Protein AF-A0A3D4RMD6-F1 (afdb_monomer)

Nearest PDB structures (foldseek):
  3q7l-assembly1_B  TM=2.641E-01  e=4.767E+00  Homo sapiens

Secondary structure (DSSP, 8-state):
-PPPPTTTT-S---TT---HHHHHHHHTHHHH--HHHHHHHHHHHTT-S-GGGHIIIIIIHHHHHHHHHHHHHHHHHHHTTSHHHHHHHHHHTTTS-HHHHHHHHHHHHHHHHHHHHHHHHHHHHHHHHHHHHHHHHHHHHHHHHTT--S-SHHHHHHHHHHHHHHHHHHTTS-HHHHHHHHHHHHHHHHHHHHHHHHHHHHHHHSS-STT--PPTTTTHHHHHHHHHHHHHHHHHHHHSTTTT---GGGHHHHHHHHHHHHHHHHHHHHHHHHHHHHHHHHHTT-

Solvent-accessible surface area (backbone atoms only — not comparable to full-atom values): 15679 Å² total; per-residue (Å²): 128,83,79,79,51,96,66,67,77,75,62,84,83,61,88,81,80,63,56,63,77,38,49,51,57,31,74,40,22,72,78,61,51,43,16,61,58,60,67,48,43,66,63,51,64,71,69,56,90,50,76,82,51,46,57,52,64,57,55,43,46,54,52,51,52,52,51,53,50,52,52,51,52,52,49,50,32,64,73,37,74,29,68,67,42,43,48,52,55,44,66,77,45,69,94,54,64,51,71,60,50,52,51,52,54,51,30,38,67,77,46,33,76,68,47,13,52,54,50,50,52,57,58,52,48,53,58,52,56,51,47,52,51,47,55,53,43,52,43,50,53,54,25,60,77,68,71,46,75,70,84,47,68,65,59,43,45,68,48,44,54,58,52,49,52,51,55,56,56,52,69,78,46,61,62,70,60,54,47,53,55,50,19,48,53,26,32,44,44,26,19,54,51,22,46,52,47,19,55,49,38,46,48,50,59,74,48,88,60,104,74,58,88,55,54,89,73,54,24,50,73,28,38,57,55,17,45,52,31,38,30,36,42,42,22,32,46,31,44,35,81,91,44,68,39,38,53,82,93,48,37,65,56,25,47,50,52,14,46,50,52,31,50,49,54,51,51,52,49,52,53,52,50,53,51,53,53,52,54,51,60,49,64,77,73,109

Foldseek 3Di:
DPDQDPCRPVDDPDPPPDDCPPVVCLLCQVLNPFLLVVLLVVVVVVVDPDCVCVCCVPVVVSVVVVVVVVVLVVLLQVVLVHDVSLVVVCVVVPLDPSSLVSLLVSQCPVVNDPRSVVSNVVVVVVCVVSVVSSLVSQLVVVCVVVVHDPPDPVSSCVSNVVVVVVVVVCVPPRPVVVSSVNSLVRLVSLLVSLVVLLVVLLCLVLDDDPPRPRDDVNSCVSLVSNLVSLLSSQLCLCCPPVHVNDPPVCSVVSNVVSNVVSVVVVVVVVVVSVVVNVVSVVVVVD

pLDDT: mean 87.58, std 9.71, range [44.94, 98.12]

Radius of gyration: 22.63 Å; Cα contacts (8 Å, |Δi|>4): 213; chains: 1; bounding box: 67×46×67 Å

Mean predicted aligned error: 6.81 Å

Sequence (286 aa):
ADIPEVTDGLQNRQTNGLPLFPMLFVSIACGAISGFHGTQSPLMARCITNERQGRWIFYGAMVVEGILALVWAAAAGSFFGGIDGLQAFAAEHQGENIAALVIDRISRTWLGKVGGILAIIGVIAAPITSGDTALRSARLIMADFMHWDQKSTWRRLLISLPLFAVVFGMTFVNFDVVWRYFAWTNQTLAAFTLWAATVYLYKAEHADGKTSNSPRNGYLISLIPALFMTMVSGSYILIAPEGLNLPVGWRWLGYAVAGCVTLALFIVFCFWAKEYASRKTVDERL

Structure (mmCIF, N/CA/C/O backbone):
data_AF-A0A3D4RMD6-F1
#
_entry.id   AF-A0A3D4RMD6-F1
#
loop_
_atom_site.group_PDB
_atom_site.id
_atom_site.type_symbol
_atom_site.label_atom_id
_atom_site.label_alt_id
_atom_site.label_comp_id
_atom_site.label_asym_id
_atom_site.label_entity_id
_atom_site.label_seq_id
_atom_site.pdbx_PDB_ins_code
_atom_site.Cartn_x
_atom_site.Cartn_y
_atom_site.Cartn_z
_atom_site.occupancy
_atom_site.B_iso_or_equiv
_atom_site.auth_seq_id
_atom_site.auth_comp_id
_atom_site.auth_asym_id
_atom_site.auth_atom_id
_atom_site.pdbx_PDB_model_num
ATOM 1 N N . ALA A 1 1 ? 36.851 -12.179 -9.649 1.00 49.88 1 ALA A N 1
ATOM 2 C CA . ALA A 1 1 ? 35.789 -11.209 -9.342 1.00 49.88 1 ALA A CA 1
ATOM 3 C C . ALA A 1 1 ? 35.994 -10.814 -7.898 1.00 49.88 1 ALA A C 1
ATOM 5 O O . ALA A 1 1 ? 36.144 -11.722 -7.084 1.00 49.88 1 ALA A O 1
ATOM 6 N N . ASP A 1 2 ? 36.107 -9.519 -7.620 1.00 49.50 2 ASP A N 1
ATOM 7 C CA . ASP A 1 2 ? 36.200 -9.034 -6.245 1.00 49.50 2 ASP A CA 1
ATOM 8 C C . ASP A 1 2 ? 34.981 -9.520 -5.459 1.00 49.50 2 ASP A C 1
ATOM 10 O O . ASP A 1 2 ? 33.879 -9.630 -6.007 1.00 49.50 2 ASP A O 1
ATOM 14 N N . ILE A 1 3 ? 35.204 -9.902 -4.203 1.00 56.12 3 ILE A N 1
ATOM 15 C CA . ILE A 1 3 ? 34.115 -10.272 -3.305 1.00 56.12 3 ILE A CA 1
ATOM 16 C C . ILE A 1 3 ? 33.334 -8.977 -3.068 1.00 56.12 3 ILE A C 1
ATOM 18 O O . ILE A 1 3 ? 33.940 -8.030 -2.572 1.00 56.12 3 ILE A O 1
ATOM 22 N N . PRO A 1 4 ? 32.046 -8.898 -3.446 1.00 66.69 4 PRO A N 1
ATOM 23 C CA . PRO A 1 4 ? 31.272 -7.690 -3.215 1.00 66.69 4 PRO A CA 1
ATOM 24 C C . PRO A 1 4 ? 31.247 -7.406 -1.714 1.00 66.69 4 PRO A C 1
ATOM 26 O O . PRO A 1 4 ? 30.876 -8.276 -0.917 1.00 66.69 4 PRO A O 1
ATOM 29 N N . GLU A 1 5 ? 31.668 -6.204 -1.335 1.00 74.88 5 GLU A N 1
ATOM 30 C CA . GLU A 1 5 ? 31.600 -5.752 0.048 1.00 74.88 5 GLU A CA 1
ATOM 31 C C . GLU A 1 5 ? 30.136 -5.643 0.481 1.00 74.88 5 GLU A C 1
ATOM 33 O O . GLU A 1 5 ? 29.237 -5.408 -0.327 1.00 74.88 5 GLU A O 1
ATOM 38 N N . VAL A 1 6 ? 29.861 -5.750 1.782 1.00 69.19 6 VAL A N 1
ATOM 39 C CA . VAL A 1 6 ? 28.483 -5.612 2.306 1.00 69.19 6 VAL A CA 1
ATOM 40 C C . VAL A 1 6 ? 27.886 -4.234 1.969 1.00 69.19 6 VAL A C 1
ATOM 42 O O . VAL A 1 6 ? 26.668 -4.067 1.899 1.00 69.19 6 VAL A O 1
ATOM 45 N N . THR A 1 7 ? 28.742 -3.239 1.731 1.00 74.88 7 THR A N 1
ATOM 46 C CA . THR A 1 7 ? 28.350 -1.894 1.303 1.00 74.88 7 THR A CA 1
ATOM 47 C C . THR A 1 7 ? 28.154 -1.755 -0.207 1.00 74.88 7 THR A C 1
ATOM 49 O O . THR A 1 7 ? 27.533 -0.780 -0.648 1.00 74.88 7 THR A O 1
ATOM 52 N N . ASP A 1 8 ? 28.633 -2.710 -1.009 1.00 66.69 8 ASP A N 1
ATOM 53 C CA . ASP A 1 8 ? 28.522 -2.670 -2.464 1.00 66.69 8 ASP A CA 1
ATOM 54 C C . ASP A 1 8 ? 27.067 -2.879 -2.887 1.00 66.69 8 ASP A C 1
ATOM 56 O O . ASP A 1 8 ? 26.507 -3.970 -2.841 1.00 66.69 8 ASP A O 1
ATOM 60 N N . GLY A 1 9 ? 26.431 -1.787 -3.317 1.00 65.31 9 GLY A N 1
ATOM 61 C CA . GLY A 1 9 ? 25.015 -1.773 -3.698 1.00 65.31 9 GLY A CA 1
ATOM 62 C C . GLY A 1 9 ? 24.095 -0.996 -2.760 1.00 65.31 9 GLY A C 1
ATOM 63 O O . GLY A 1 9 ? 22.937 -0.803 -3.119 1.00 65.31 9 GLY A O 1
ATOM 64 N N . LEU A 1 10 ? 24.596 -0.466 -1.637 1.00 70.69 10 LEU A N 1
ATOM 65 C CA . LEU A 1 10 ? 23.817 0.426 -0.759 1.00 70.69 10 LEU A CA 1
ATOM 66 C C . LEU A 1 10 ? 23.678 1.859 -1.304 1.00 70.69 10 LEU A C 1
ATOM 68 O O . LEU A 1 10 ? 22.887 2.651 -0.791 1.00 70.69 10 LEU A O 1
ATOM 72 N N . GLN A 1 11 ? 24.431 2.206 -2.349 1.00 76.50 11 GLN A N 1
ATOM 73 C CA . GLN A 1 11 ? 24.311 3.493 -3.029 1.00 76.50 11 GLN A CA 1
ATOM 74 C C . GLN A 1 11 ? 23.047 3.572 -3.889 1.00 76.50 11 GLN A C 1
ATOM 76 O O . GLN A 1 11 ? 22.614 2.590 -4.493 1.00 76.50 11 GLN A O 1
ATOM 81 N N . ASN A 1 12 ? 22.475 4.771 -3.988 1.00 77.31 12 ASN A N 1
ATOM 82 C CA . ASN A 1 12 ? 21.328 5.017 -4.849 1.00 77.31 12 ASN A CA 1
ATOM 83 C C . ASN A 1 12 ? 21.721 4.828 -6.326 1.00 77.31 12 ASN A C 1
ATOM 85 O O . ASN A 1 12 ? 22.425 5.662 -6.886 1.00 77.31 12 ASN A O 1
ATOM 89 N N . ARG A 1 13 ? 21.253 3.740 -6.951 1.00 76.94 13 ARG A N 1
ATOM 90 C CA . ARG A 1 13 ? 21.504 3.422 -8.370 1.00 76.94 13 ARG A CA 1
ATOM 91 C C . ARG A 1 13 ? 20.432 3.970 -9.319 1.00 76.94 13 ARG A C 1
ATOM 93 O O . ARG A 1 13 ? 20.364 3.560 -10.473 1.00 76.94 13 ARG A O 1
ATOM 100 N N . GLN A 1 14 ? 19.550 4.844 -8.836 1.00 70.75 14 GLN A N 1
ATOM 101 C CA . GLN A 1 14 ? 18.502 5.449 -9.655 1.00 70.75 14 GLN A CA 1
ATOM 102 C C . GLN A 1 14 ? 19.082 6.577 -10.523 1.00 70.75 14 GLN A C 1
ATOM 104 O O . GLN A 1 14 ? 19.773 7.465 -10.028 1.00 70.75 14 GLN A O 1
ATOM 109 N N . THR A 1 15 ? 18.774 6.560 -11.818 1.00 67.81 15 THR A N 1
ATOM 110 C CA . THR A 1 15 ? 19.339 7.475 -12.823 1.00 67.81 15 THR A CA 1
ATOM 111 C C . THR A 1 15 ? 18.669 8.849 -12.856 1.00 67.81 15 THR A C 1
ATOM 113 O O . THR A 1 15 ? 19.236 9.795 -13.393 1.00 67.81 15 THR A O 1
ATOM 116 N N . ASN A 1 16 ? 17.483 9.001 -12.259 1.00 71.31 16 ASN A N 1
ATOM 117 C CA . ASN A 1 16 ? 16.648 10.195 -12.440 1.00 71.31 16 ASN A CA 1
ATOM 118 C C . ASN A 1 16 ? 16.876 11.267 -11.355 1.00 71.31 16 ASN A C 1
ATOM 120 O O . ASN A 1 16 ? 16.060 12.173 -11.188 1.00 71.31 16 ASN A O 1
ATOM 124 N N . GLY A 1 17 ? 17.947 11.148 -10.559 1.00 74.00 17 GLY A N 1
ATOM 125 C CA . GLY A 1 17 ? 18.270 12.093 -9.478 1.00 74.00 17 GLY A CA 1
ATOM 126 C C . GLY A 1 17 ? 17.230 12.137 -8.347 1.00 74.00 17 GLY A C 1
ATOM 127 O O . GLY A 1 17 ? 17.186 13.087 -7.555 1.00 74.00 17 GLY A O 1
ATOM 128 N N . LEU A 1 18 ? 16.358 11.131 -8.278 1.00 82.75 18 LEU A N 1
ATOM 129 C CA . LEU A 1 18 ? 15.349 10.976 -7.240 1.00 82.75 18 LEU A CA 1
ATOM 130 C C . LEU A 1 18 ? 15.957 10.292 -6.007 1.00 82.75 18 LEU A C 1
ATOM 132 O O . LEU A 1 18 ? 16.742 9.352 -6.153 1.00 82.75 18 LEU A O 1
ATOM 136 N N . PRO A 1 19 ? 15.625 10.748 -4.787 1.00 86.81 19 PRO A N 1
ATOM 137 C CA . PRO A 1 19 ? 16.171 10.162 -3.572 1.00 86.81 19 PRO A CA 1
ATOM 138 C C . PRO A 1 19 ? 15.516 8.804 -3.286 1.00 86.81 19 PRO A C 1
ATOM 140 O O . PRO A 1 19 ? 14.340 8.600 -3.586 1.00 86.81 19 PRO A O 1
ATOM 143 N N . LEU A 1 20 ? 16.262 7.885 -2.664 1.00 86.69 20 LEU A N 1
ATOM 144 C CA . LEU A 1 20 ? 15.744 6.562 -2.293 1.00 86.69 20 LEU A CA 1
ATOM 145 C C . LEU A 1 20 ? 14.556 6.678 -1.327 1.00 86.69 20 LEU A C 1
ATOM 147 O O . LEU A 1 20 ? 13.514 6.066 -1.534 1.00 86.69 20 LEU A O 1
ATOM 151 N N . PHE A 1 21 ? 14.684 7.513 -0.299 1.00 90.62 21 PHE A N 1
ATOM 152 C CA . PHE A 1 21 ? 13.563 7.913 0.543 1.00 90.62 21 PHE A CA 1
ATOM 153 C C . PHE A 1 21 ? 12.951 9.211 -0.008 1.00 90.62 21 PHE A C 1
ATOM 155 O O . PHE A 1 21 ? 13.711 10.138 -0.275 1.00 90.62 21 PHE A O 1
ATOM 162 N N . PRO A 1 22 ? 11.620 9.330 -0.176 1.00 92.38 22 PRO A N 1
ATOM 163 C CA . PRO A 1 22 ? 10.572 8.342 0.102 1.00 92.38 22 PRO A CA 1
ATOM 164 C C . PRO A 1 22 ? 10.222 7.464 -1.115 1.00 92.38 22 PRO A C 1
ATOM 166 O O . PRO A 1 22 ? 9.353 6.601 -1.009 1.00 92.38 22 PRO A O 1
ATOM 169 N N . MET A 1 23 ? 10.868 7.683 -2.269 1.00 90.75 23 MET A N 1
ATOM 170 C CA . MET A 1 23 ? 10.446 7.116 -3.555 1.00 90.75 23 MET A CA 1
ATOM 171 C C . MET A 1 23 ? 10.404 5.590 -3.553 1.00 90.75 23 MET A C 1
ATOM 173 O O . MET A 1 23 ? 9.465 5.023 -4.088 1.00 90.75 23 MET A O 1
ATOM 177 N N . LEU A 1 24 ? 11.359 4.915 -2.912 1.00 89.50 24 LEU A N 1
ATOM 178 C CA . LEU A 1 24 ? 11.401 3.454 -2.818 1.00 89.50 24 LEU A CA 1
ATOM 179 C C . LEU A 1 24 ? 10.126 2.878 -2.186 1.00 89.50 24 LEU A C 1
ATOM 181 O O . LEU A 1 24 ? 9.539 1.939 -2.718 1.00 89.50 24 LEU A O 1
ATOM 185 N N . PHE A 1 25 ? 9.689 3.462 -1.069 1.00 91.94 25 PHE A N 1
ATOM 186 C CA . PHE A 1 25 ? 8.542 2.983 -0.294 1.00 91.94 25 PHE A CA 1
ATOM 187 C C . PHE A 1 25 ? 7.207 3.264 -0.981 1.00 91.94 25 PHE A C 1
ATOM 189 O O . PHE A 1 25 ? 6.221 2.579 -0.721 1.00 91.94 25 PHE A O 1
ATOM 196 N N . VAL A 1 26 ? 7.178 4.249 -1.878 1.00 91.75 26 VAL A N 1
ATOM 197 C CA . VAL A 1 26 ? 6.013 4.495 -2.726 1.00 91.75 26 VAL A CA 1
ATOM 198 C C . VAL A 1 26 ? 6.061 3.607 -3.965 1.00 91.75 26 VAL A C 1
ATOM 200 O O . VAL A 1 26 ? 5.090 2.911 -4.226 1.00 91.75 26 VAL A O 1
ATOM 203 N N . SER A 1 27 ? 7.186 3.523 -4.675 1.00 87.12 27 SER A N 1
ATOM 204 C CA . SER A 1 27 ? 7.326 2.710 -5.892 1.00 87.12 27 SER A CA 1
ATOM 205 C C . SER A 1 27 ? 7.076 1.218 -5.656 1.00 87.12 27 SER A C 1
ATOM 207 O O . SER A 1 27 ? 6.406 0.579 -6.467 1.00 87.12 27 SER A O 1
ATOM 209 N N . ILE A 1 28 ? 7.552 0.662 -4.535 1.00 87.50 28 ILE A N 1
ATOM 210 C CA . ILE A 1 28 ? 7.286 -0.729 -4.129 1.00 87.50 28 ILE A CA 1
ATOM 211 C C . ILE A 1 28 ? 6.013 -0.762 -3.271 1.00 87.50 28 ILE A C 1
ATOM 213 O O . ILE A 1 28 ? 6.008 -1.236 -2.137 1.00 87.50 28 ILE A O 1
ATOM 217 N N . ALA A 1 29 ? 4.919 -0.210 -3.803 1.00 84.25 29 ALA A N 1
ATOM 218 C CA . ALA A 1 29 ? 3.769 0.171 -2.992 1.00 84.25 29 ALA A CA 1
ATOM 219 C C . ALA A 1 29 ? 3.180 -0.991 -2.176 1.00 84.25 29 ALA A C 1
ATOM 221 O O . ALA A 1 29 ? 2.961 -0.879 -0.971 1.00 84.25 29 ALA A O 1
ATOM 222 N N . CYS A 1 30 ? 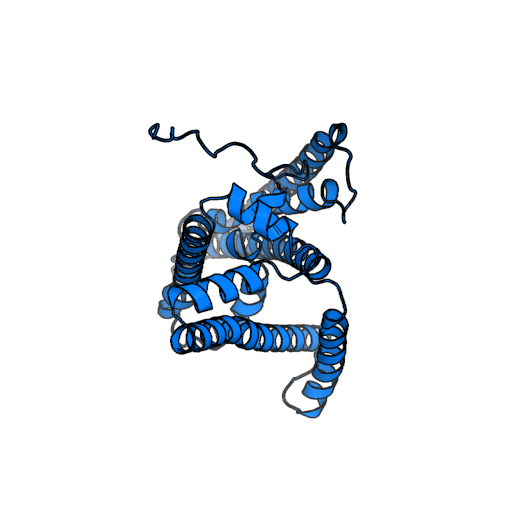2.924 -2.122 -2.833 1.00 82.44 30 CYS A N 1
ATOM 223 C CA . CYS A 1 30 ? 2.339 -3.284 -2.171 1.00 82.44 30 CYS A CA 1
ATOM 224 C C . CYS A 1 30 ? 3.350 -4.045 -1.301 1.00 82.44 30 CYS A C 1
ATOM 226 O O . CYS A 1 30 ? 2.931 -4.702 -0.356 1.00 82.44 30 CYS A O 1
ATOM 228 N N . GLY A 1 31 ? 4.652 -3.924 -1.587 1.00 79.25 31 GLY A N 1
ATOM 229 C CA . GLY A 1 31 ? 5.715 -4.600 -0.836 1.00 79.25 31 GLY A CA 1
ATOM 230 C C . GLY A 1 31 ? 6.211 -3.830 0.391 1.00 79.25 31 GLY A C 1
ATOM 231 O O . GLY A 1 31 ? 6.708 -4.455 1.320 1.00 79.25 31 GLY A O 1
ATOM 232 N N . ALA A 1 32 ? 6.068 -2.499 0.421 1.00 80.69 32 ALA A N 1
ATOM 233 C CA . ALA A 1 32 ? 6.358 -1.690 1.602 1.00 80.69 32 ALA A CA 1
ATOM 234 C C . ALA A 1 32 ? 5.261 -1.888 2.658 1.00 80.69 32 ALA A C 1
ATOM 236 O O . ALA A 1 32 ? 5.468 -2.616 3.623 1.00 80.69 32 ALA A O 1
ATOM 237 N N . ILE A 1 33 ? 4.088 -1.276 2.453 1.00 89.12 33 ILE A N 1
ATOM 238 C CA . ILE A 1 33 ? 2.848 -1.534 3.197 1.00 89.12 33 ILE A CA 1
ATOM 239 C C . ILE A 1 33 ? 1.668 -1.271 2.260 1.00 89.12 33 ILE A C 1
ATOM 241 O O . ILE A 1 33 ? 1.579 -0.229 1.616 1.00 89.12 33 ILE A O 1
ATOM 245 N N . SER A 1 34 ? 0.715 -2.198 2.195 1.00 90.00 34 SER A N 1
ATOM 246 C CA . SER A 1 34 ? -0.400 -2.081 1.259 1.00 90.00 34 SER A CA 1
ATOM 247 C C . SER A 1 34 ? -1.698 -1.592 1.905 1.00 90.00 34 SER A C 1
ATOM 249 O O . SER A 1 34 ? -2.361 -2.324 2.641 1.00 90.00 34 SER A O 1
ATOM 251 N N . GLY A 1 35 ? -2.115 -0.371 1.558 1.00 90.69 35 GLY A N 1
ATOM 252 C CA . GLY A 1 35 ? -3.445 0.145 1.893 1.00 90.69 35 GLY A CA 1
ATOM 253 C C . GLY A 1 35 ? -4.561 -0.599 1.156 1.00 90.69 35 GLY A C 1
ATOM 254 O O . GLY A 1 35 ? -5.632 -0.821 1.718 1.00 90.69 35 GLY A O 1
ATOM 255 N N . PHE A 1 36 ? -4.295 -1.062 -0.068 1.00 89.12 36 PHE A N 1
ATOM 256 C CA . PHE A 1 36 ? -5.216 -1.881 -0.849 1.00 89.12 36 PHE A CA 1
ATOM 257 C C . PHE A 1 36 ? -5.593 -3.170 -0.109 1.00 89.12 36 PHE A C 1
ATOM 259 O O . PHE A 1 36 ? -6.782 -3.449 0.040 1.00 89.12 36 PHE A O 1
ATOM 266 N N . HIS A 1 37 ? -4.627 -3.898 0.459 1.00 89.62 37 HIS A N 1
ATOM 267 C CA . HIS A 1 37 ? -4.918 -5.066 1.302 1.00 89.62 37 HIS A CA 1
ATOM 268 C C . HIS A 1 37 ? -5.786 -4.711 2.521 1.00 89.62 37 HIS A C 1
ATOM 270 O O . HIS A 1 37 ? -6.675 -5.479 2.899 1.00 89.62 37 HIS A O 1
ATOM 276 N N . GLY A 1 38 ? -5.612 -3.510 3.082 1.00 88.56 38 GLY A N 1
ATOM 277 C CA . GLY A 1 38 ? -6.502 -2.963 4.110 1.00 88.56 38 GLY A CA 1
ATOM 278 C C . GLY A 1 38 ? -7.962 -2.870 3.648 1.00 88.56 38 GLY A C 1
ATOM 279 O O . GLY A 1 38 ? -8.858 -3.299 4.372 1.00 88.56 38 GLY A O 1
ATOM 280 N N . THR A 1 39 ? -8.218 -2.413 2.416 1.00 86.62 39 THR A N 1
ATOM 281 C CA . THR A 1 39 ? -9.587 -2.352 1.850 1.00 86.62 39 THR A CA 1
ATOM 282 C C . THR A 1 39 ? -10.210 -3.722 1.593 1.00 86.62 39 THR A C 1
ATOM 284 O O . THR A 1 39 ? -11.428 -3.875 1.658 1.00 86.62 39 THR A O 1
ATOM 287 N N . GLN A 1 40 ? -9.377 -4.724 1.312 1.00 88.06 40 GLN A N 1
ATOM 288 C CA . GLN A 1 40 ? -9.793 -6.096 1.017 1.00 88.06 40 GLN A CA 1
ATOM 289 C C . GLN A 1 40 ? -10.066 -6.909 2.291 1.00 88.06 40 GLN A C 1
ATOM 291 O O . GLN A 1 40 ? -10.876 -7.842 2.292 1.00 88.06 40 GLN A O 1
ATOM 296 N N . SER A 1 41 ? -9.414 -6.545 3.396 1.00 87.94 41 SER A N 1
ATOM 297 C CA . SER A 1 41 ? -9.441 -7.302 4.650 1.00 87.94 41 SER A CA 1
ATOM 298 C C . SER A 1 41 ? -10.851 -7.535 5.219 1.00 87.94 41 SER A C 1
ATOM 300 O O . SER A 1 41 ? -11.125 -8.670 5.609 1.00 87.94 41 SER A O 1
ATOM 302 N N . PRO A 1 42 ? -11.795 -6.566 5.213 1.00 86.75 42 PRO A N 1
ATOM 303 C CA . PRO A 1 42 ? -13.161 -6.798 5.693 1.00 86.75 42 PRO A CA 1
ATOM 304 C C . PRO A 1 42 ? -13.932 -7.852 4.891 1.00 86.75 42 PRO A C 1
ATOM 306 O O . PRO A 1 42 ? -14.720 -8.608 5.461 1.00 86.75 42 PRO A O 1
ATOM 309 N N . LEU A 1 43 ? -13.709 -7.928 3.573 1.00 86.06 43 LEU A N 1
ATOM 310 C CA . LEU A 1 43 ? -14.336 -8.956 2.741 1.00 86.06 43 LEU A CA 1
ATOM 311 C C . LEU A 1 43 ? -13.811 -10.339 3.100 1.00 86.06 43 LEU A C 1
ATOM 313 O O . LEU A 1 43 ? -14.601 -11.267 3.239 1.00 86.06 43 LEU A O 1
ATOM 317 N N . MET A 1 44 ? -12.496 -10.464 3.280 1.00 87.56 44 MET A N 1
ATOM 318 C CA . MET A 1 44 ? -11.874 -11.727 3.679 1.00 87.56 44 MET A CA 1
ATOM 319 C C . MET A 1 44 ? -12.282 -12.134 5.095 1.00 87.56 44 MET A C 1
ATOM 321 O O . MET A 1 44 ? -12.632 -13.290 5.317 1.00 87.56 44 MET A O 1
ATOM 325 N N . ALA A 1 45 ? -12.353 -11.185 6.031 1.00 87.56 45 ALA A N 1
ATOM 326 C CA . ALA A 1 45 ? -12.782 -11.426 7.409 1.00 87.56 45 ALA A CA 1
ATOM 327 C C . ALA A 1 45 ? -14.224 -11.959 7.518 1.00 87.56 45 ALA A C 1
ATOM 329 O O . ALA A 1 45 ? -14.551 -12.649 8.477 1.00 87.56 45 ALA A O 1
ATOM 330 N N . ARG A 1 46 ? -15.090 -11.690 6.532 1.00 87.31 46 ARG A N 1
ATOM 331 C CA . ARG A 1 46 ? -16.448 -12.263 6.459 1.00 87.31 46 ARG A CA 1
ATOM 332 C C . ARG A 1 46 ? -16.498 -13.659 5.833 1.00 87.31 46 ARG A C 1
ATOM 334 O O . ARG A 1 46 ? -17.525 -14.323 5.928 1.00 87.31 46 ARG A O 1
ATOM 341 N N . CYS A 1 47 ? -15.427 -14.083 5.166 1.00 88.69 47 CYS A N 1
ATOM 342 C CA . CYS A 1 47 ? -15.329 -15.384 4.505 1.00 88.69 47 CYS A CA 1
ATOM 343 C C . CYS A 1 47 ? -14.585 -16.429 5.348 1.00 88.69 47 CYS A C 1
ATOM 345 O O . CYS A 1 47 ? -14.712 -17.622 5.074 1.00 88.69 47 CYS A O 1
ATOM 347 N N . ILE A 1 48 ? -13.816 -16.009 6.355 1.00 92.19 48 ILE A N 1
ATOM 348 C CA . ILE A 1 48 ? -13.158 -16.931 7.285 1.00 92.19 48 ILE A CA 1
ATOM 349 C C . ILE A 1 48 ? -14.178 -17.549 8.243 1.00 92.19 48 ILE A C 1
ATOM 351 O O . ILE A 1 48 ? -15.076 -16.876 8.743 1.00 92.19 48 ILE A O 1
ATOM 355 N N . THR A 1 49 ? -14.026 -18.843 8.519 1.00 93.25 49 THR A N 1
ATOM 356 C CA . THR A 1 49 ? -14.900 -19.568 9.456 1.00 93.25 49 THR A CA 1
ATOM 357 C C . THR A 1 49 ? -14.289 -19.680 10.850 1.00 93.25 49 THR A C 1
ATOM 359 O O . THR A 1 49 ? -14.991 -19.986 11.810 1.00 93.25 49 THR A O 1
ATOM 362 N N . ASN A 1 50 ? -12.977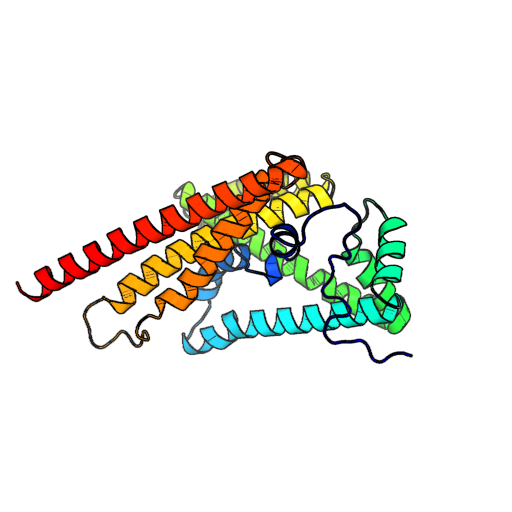 -19.449 10.971 1.00 90.94 50 ASN A N 1
ATOM 363 C CA . ASN A 1 50 ? -12.239 -19.546 12.224 1.00 90.94 50 ASN A CA 1
ATOM 364 C C . ASN A 1 50 ? -11.086 -18.532 12.258 1.00 90.94 50 ASN A C 1
ATOM 366 O O . ASN A 1 50 ? -10.264 -18.496 11.344 1.00 90.94 50 ASN A O 1
ATOM 370 N N . GLU A 1 51 ? -10.962 -17.770 13.346 1.00 87.81 51 GLU A N 1
ATOM 371 C CA . GLU A 1 51 ? -9.885 -16.788 13.546 1.00 87.81 51 GLU A CA 1
ATOM 372 C C . GLU A 1 51 ? -8.476 -17.394 13.468 1.00 87.81 51 GLU A C 1
ATOM 374 O O . GLU A 1 51 ? -7.539 -16.727 13.029 1.00 87.81 51 GLU A O 1
ATOM 379 N N . ARG A 1 52 ? -8.309 -18.684 13.800 1.00 89.12 52 ARG A N 1
ATOM 380 C CA . ARG A 1 52 ? -7.029 -19.399 13.645 1.00 89.12 52 ARG A CA 1
ATOM 381 C C . ARG A 1 52 ? -6.535 -19.410 12.196 1.00 89.12 52 ARG A C 1
ATOM 383 O O . ARG A 1 52 ? -5.326 -19.474 11.975 1.00 89.12 52 ARG A O 1
ATOM 390 N N . GLN A 1 53 ? -7.443 -19.322 11.221 1.00 91.94 53 GLN A N 1
ATOM 391 C CA . GLN A 1 53 ? -7.092 -19.203 9.803 1.00 91.94 53 GLN A CA 1
ATOM 392 C C . GLN A 1 53 ? -6.486 -17.832 9.479 1.00 91.94 53 GLN A C 1
ATOM 394 O O . GLN A 1 53 ? -5.699 -17.727 8.541 1.00 91.94 53 GLN A O 1
ATOM 399 N N . GLY A 1 54 ? -6.788 -16.797 10.272 1.00 90.38 54 GLY A N 1
ATOM 400 C CA . GLY A 1 54 ? -6.358 -15.421 10.029 1.00 90.38 54 GLY A CA 1
ATOM 401 C C . GLY A 1 54 ? -4.843 -15.279 9.895 1.00 90.38 54 GLY A C 1
ATOM 402 O O . GLY A 1 54 ? -4.371 -14.607 8.983 1.00 90.38 54 GLY A O 1
ATOM 403 N N . ARG A 1 55 ? -4.052 -15.982 10.719 1.00 90.25 55 ARG A N 1
ATOM 404 C CA . ARG A 1 55 ? -2.583 -15.934 10.604 1.00 90.25 55 ARG A CA 1
ATOM 405 C C . ARG A 1 55 ? -2.094 -16.447 9.249 1.00 90.25 55 ARG A C 1
ATOM 407 O O . ARG A 1 55 ? -1.196 -15.858 8.664 1.00 90.25 55 ARG A O 1
ATOM 414 N N . TRP A 1 56 ? -2.665 -17.533 8.742 1.00 91.44 56 TRP A N 1
ATOM 415 C CA . TRP A 1 56 ? -2.241 -18.082 7.455 1.00 91.44 56 TRP A CA 1
ATOM 416 C C . TRP A 1 56 ? -2.771 -17.249 6.280 1.00 91.44 56 TRP A C 1
ATOM 418 O O . TRP A 1 56 ? -2.022 -16.961 5.354 1.00 91.44 56 TRP A O 1
ATOM 428 N N . ILE A 1 57 ? -4.024 -16.796 6.357 1.00 91.88 57 ILE A N 1
ATOM 429 C CA . ILE A 1 57 ? -4.683 -16.034 5.288 1.00 91.88 57 ILE A CA 1
ATOM 430 C C . ILE A 1 57 ? -4.103 -14.626 5.145 1.00 91.88 57 ILE A C 1
ATOM 432 O O . ILE A 1 57 ? -3.833 -14.203 4.030 1.00 91.88 57 ILE A O 1
ATOM 436 N N . PHE A 1 58 ? -3.900 -13.897 6.245 1.00 90.00 58 PHE A N 1
ATOM 437 C CA . PHE A 1 58 ? -3.390 -12.527 6.182 1.00 90.00 58 PHE A CA 1
ATOM 438 C C . PHE A 1 58 ? -1.861 -12.506 6.175 1.00 90.00 58 PHE A C 1
ATOM 440 O O . PHE A 1 58 ? -1.254 -12.061 5.210 1.00 90.00 58 PHE A O 1
ATOM 447 N N . TYR A 1 59 ? -1.216 -13.025 7.223 1.00 89.62 59 TYR A N 1
ATOM 448 C CA . TYR A 1 59 ? 0.245 -12.963 7.330 1.00 89.62 59 TYR A CA 1
ATOM 449 C C . TYR A 1 59 ? 0.941 -13.939 6.371 1.00 89.62 59 TYR A C 1
ATOM 451 O O . TYR A 1 59 ? 1.901 -13.566 5.704 1.00 89.62 59 TYR A O 1
ATOM 459 N N . GLY A 1 60 ? 0.443 -15.174 6.257 1.00 91.88 60 GLY A N 1
ATOM 460 C CA . GLY A 1 60 ? 1.017 -16.174 5.352 1.00 91.88 60 GLY A CA 1
ATOM 461 C C . GLY A 1 60 ? 0.982 -15.746 3.882 1.00 91.88 60 GLY A C 1
ATOM 462 O O . GLY A 1 60 ? 1.984 -15.913 3.191 1.00 91.88 60 GLY A O 1
ATOM 463 N N . ALA A 1 61 ? -0.112 -15.128 3.423 1.00 88.50 61 ALA A N 1
ATOM 464 C CA . ALA A 1 61 ? -0.200 -14.586 2.065 1.00 88.50 61 ALA A CA 1
ATOM 465 C C . ALA A 1 61 ? 0.872 -13.517 1.796 1.00 88.50 61 ALA A C 1
ATOM 467 O O . ALA A 1 61 ? 1.580 -13.611 0.797 1.00 88.50 61 ALA A O 1
ATOM 468 N N . MET A 1 62 ? 1.071 -12.571 2.723 1.00 89.88 62 MET A N 1
ATOM 469 C CA . MET A 1 62 ? 2.101 -11.528 2.581 1.00 89.88 62 MET A CA 1
ATOM 470 C C . MET A 1 62 ? 3.518 -12.116 2.507 1.00 89.88 62 MET A C 1
ATOM 472 O O . MET A 1 62 ? 4.350 -11.648 1.732 1.00 89.88 62 MET A O 1
ATOM 476 N N . VAL A 1 63 ? 3.801 -13.175 3.277 1.00 92.19 63 VAL A N 1
ATOM 477 C CA . VAL A 1 63 ? 5.092 -13.883 3.204 1.00 92.19 63 VAL A CA 1
ATOM 478 C C . VAL A 1 63 ? 5.284 -14.536 1.833 1.00 92.19 63 VAL A C 1
ATOM 480 O O . VAL A 1 63 ? 6.367 -14.431 1.257 1.00 92.19 63 VAL A O 1
ATOM 483 N N . VAL A 1 64 ? 4.248 -15.181 1.287 1.00 90.81 64 VAL A N 1
ATOM 484 C CA . VAL A 1 64 ? 4.304 -15.797 -0.050 1.00 90.81 64 VAL A CA 1
ATOM 485 C C . VAL A 1 64 ? 4.525 -14.741 -1.135 1.00 90.81 64 VAL A C 1
ATOM 487 O O . VAL A 1 64 ? 5.381 -14.941 -1.994 1.00 90.81 64 VAL A O 1
ATOM 490 N N . GLU A 1 65 ? 3.829 -13.604 -1.077 1.00 88.56 65 GLU A N 1
ATOM 491 C CA . GLU A 1 65 ? 4.053 -12.482 -2.001 1.00 88.56 65 GLU A CA 1
ATOM 492 C C . GLU A 1 65 ? 5.493 -11.959 -1.928 1.00 88.56 65 GLU A C 1
ATOM 494 O O . GLU A 1 65 ? 6.123 -11.743 -2.965 1.00 88.56 65 GLU A O 1
ATOM 499 N N . GLY A 1 66 ? 6.050 -11.833 -0.719 1.00 90.19 66 GLY A N 1
ATOM 500 C CA . GLY A 1 66 ? 7.447 -11.447 -0.518 1.00 90.19 66 GLY A CA 1
ATOM 501 C C . GLY A 1 66 ? 8.433 -12.435 -1.147 1.00 90.19 66 GLY A C 1
ATOM 502 O O . GLY A 1 66 ? 9.366 -12.025 -1.836 1.00 90.19 66 GLY A O 1
ATOM 503 N N . ILE A 1 67 ? 8.208 -13.741 -0.977 1.00 92.19 67 ILE A N 1
ATOM 504 C CA . ILE A 1 67 ? 9.035 -14.780 -1.612 1.00 92.19 67 ILE A CA 1
ATOM 505 C C . ILE A 1 67 ? 8.944 -14.684 -3.139 1.00 92.19 67 ILE A C 1
ATOM 507 O O . ILE A 1 67 ? 9.973 -14.717 -3.814 1.00 92.19 67 ILE A O 1
ATOM 511 N N . LEU A 1 68 ? 7.739 -14.524 -3.695 1.00 88.94 68 LEU A N 1
ATOM 512 C CA . LEU A 1 68 ? 7.548 -14.370 -5.140 1.00 88.94 68 LEU A CA 1
ATOM 513 C C . LEU A 1 68 ? 8.261 -13.123 -5.681 1.00 88.94 68 LEU A C 1
ATOM 515 O O . LEU A 1 68 ? 8.893 -13.195 -6.736 1.00 88.94 68 LEU A O 1
ATOM 519 N N . ALA A 1 69 ? 8.217 -12.007 -4.950 1.00 89.38 69 ALA A N 1
ATOM 520 C CA . ALA A 1 69 ? 8.936 -10.791 -5.312 1.00 89.38 69 ALA A CA 1
ATOM 521 C C . ALA A 1 69 ? 10.459 -11.011 -5.338 1.00 89.38 69 ALA A C 1
ATOM 523 O O . ALA A 1 69 ? 11.122 -10.589 -6.285 1.00 89.38 69 ALA A O 1
ATOM 524 N N . LEU A 1 70 ? 11.011 -11.721 -4.347 1.00 91.00 70 LEU A N 1
ATOM 525 C CA . LEU A 1 70 ? 12.438 -12.062 -4.304 1.00 91.00 70 LEU A CA 1
ATOM 526 C C . LEU A 1 70 ? 12.850 -12.981 -5.462 1.00 91.00 70 LEU A C 1
ATOM 528 O O . LEU A 1 70 ? 13.900 -12.761 -6.067 1.00 91.00 70 LEU A O 1
ATOM 532 N N . VAL A 1 71 ? 12.020 -13.970 -5.810 1.00 91.06 71 VAL A N 1
ATOM 533 C CA . VAL A 1 71 ? 12.260 -14.853 -6.965 1.00 91.06 71 VAL A CA 1
ATOM 534 C C . VAL A 1 71 ? 12.313 -14.045 -8.260 1.00 91.06 71 VAL A C 1
ATOM 536 O O . VAL A 1 71 ? 13.250 -14.210 -9.039 1.00 91.06 71 VAL A O 1
ATOM 539 N N . TRP A 1 72 ? 11.359 -13.138 -8.481 1.00 89.81 72 TRP A N 1
ATOM 540 C CA . TRP A 1 72 ? 11.349 -12.292 -9.678 1.00 89.81 72 TRP A CA 1
ATOM 541 C C . TRP A 1 72 ? 12.503 -11.289 -9.714 1.00 89.81 72 TRP A C 1
ATOM 543 O O . TRP A 1 72 ? 13.078 -11.073 -10.780 1.00 89.81 72 TRP A O 1
ATOM 553 N N . ALA A 1 73 ? 12.895 -10.726 -8.570 1.00 89.25 73 ALA A N 1
ATOM 554 C CA . ALA A 1 73 ? 14.066 -9.859 -8.479 1.00 89.25 73 ALA A CA 1
ATOM 555 C C . ALA A 1 73 ? 15.359 -10.614 -8.838 1.00 89.25 73 ALA A C 1
ATOM 557 O O . ALA A 1 73 ? 16.165 -10.118 -9.628 1.00 89.25 73 ALA A O 1
ATOM 558 N N . ALA A 1 74 ? 15.535 -11.835 -8.322 1.00 90.69 74 ALA A N 1
ATOM 559 C CA . ALA A 1 74 ? 16.674 -12.690 -8.654 1.00 90.69 74 ALA A CA 1
ATOM 560 C C . ALA A 1 74 ? 16.654 -13.139 -10.126 1.00 90.69 74 ALA A C 1
ATOM 562 O O . ALA A 1 74 ? 17.696 -13.148 -10.787 1.00 90.69 74 ALA A O 1
ATOM 563 N N . ALA A 1 75 ? 15.476 -13.469 -10.663 1.00 91.81 75 ALA A N 1
ATOM 564 C CA . ALA A 1 75 ? 15.313 -13.839 -12.064 1.00 91.81 75 ALA A CA 1
ATOM 565 C C . ALA A 1 75 ? 15.675 -12.676 -12.997 1.00 91.81 75 ALA A C 1
ATOM 567 O O . ALA A 1 75 ? 16.474 -12.856 -13.910 1.00 91.81 75 ALA A O 1
ATOM 568 N N . ALA A 1 76 ? 15.168 -11.469 -12.732 1.00 91.62 76 ALA A N 1
ATOM 569 C CA . ALA A 1 76 ? 15.513 -10.282 -13.510 1.00 91.62 76 ALA A CA 1
ATOM 570 C C . ALA A 1 76 ? 17.008 -9.945 -13.400 1.00 91.62 76 ALA A C 1
ATOM 572 O O . ALA A 1 76 ? 17.671 -9.742 -14.416 1.00 91.62 76 ALA A O 1
ATOM 573 N N . GLY A 1 77 ? 17.565 -9.953 -12.186 1.00 90.00 77 GLY A N 1
ATOM 574 C CA . GLY A 1 77 ? 18.985 -9.675 -11.971 1.00 90.00 77 GLY A CA 1
ATOM 575 C C . GLY A 1 77 ? 19.904 -10.665 -12.691 1.00 90.00 77 GLY A C 1
ATOM 576 O O . GLY A 1 77 ? 20.872 -10.253 -13.319 1.00 90.00 77 GLY A O 1
ATOM 577 N N . SER A 1 78 ? 19.593 -11.961 -12.656 1.00 91.75 78 SER A N 1
ATOM 578 C CA . SER A 1 78 ? 20.394 -12.982 -13.348 1.00 91.75 78 SER A CA 1
ATOM 579 C C . SER A 1 78 ? 20.197 -12.970 -14.866 1.00 91.75 78 SER A C 1
ATOM 581 O O . SER A 1 78 ? 21.173 -13.109 -15.599 1.00 91.75 78 SER A O 1
ATOM 583 N N . PHE A 1 79 ? 18.968 -12.763 -15.350 1.00 93.94 79 PHE A N 1
ATOM 584 C CA . PHE A 1 79 ? 18.656 -12.758 -16.781 1.00 93.94 79 PHE A CA 1
ATOM 585 C C . PHE A 1 79 ? 19.322 -11.601 -17.527 1.00 93.94 79 PHE A C 1
ATOM 587 O O . PHE A 1 79 ? 19.876 -11.798 -18.606 1.00 93.94 79 PHE A O 1
ATOM 594 N N . PHE A 1 80 ? 19.275 -10.398 -16.953 1.00 93.38 80 PHE A N 1
ATOM 595 C CA . PHE A 1 80 ? 19.806 -9.191 -17.588 1.00 93.38 80 PHE A CA 1
ATOM 596 C C . PHE A 1 80 ? 21.275 -8.911 -17.235 1.00 93.38 80 PHE A C 1
ATOM 598 O O . PHE A 1 80 ? 21.805 -7.876 -17.624 1.00 93.38 80 PHE A O 1
ATOM 605 N N . GLY A 1 81 ? 21.957 -9.811 -16.518 1.00 89.50 81 GLY A N 1
ATOM 606 C CA . GLY A 1 81 ? 23.364 -9.619 -16.146 1.00 89.50 81 GLY A CA 1
ATOM 607 C C . GLY A 1 81 ? 23.585 -8.527 -15.092 1.00 89.50 81 GLY A C 1
ATOM 608 O O . GLY A 1 81 ? 24.648 -7.915 -15.046 1.00 89.50 81 GLY A O 1
ATOM 609 N N . GLY A 1 82 ? 22.588 -8.281 -14.242 1.00 88.06 82 GLY A N 1
ATOM 610 C CA . GLY A 1 82 ? 22.622 -7.309 -13.154 1.00 88.06 82 GLY A CA 1
ATOM 611 C C . GLY A 1 82 ? 21.669 -6.130 -13.351 1.00 88.06 82 GLY A C 1
ATOM 612 O O . GLY A 1 82 ? 20.847 -6.090 -14.266 1.00 88.06 82 GLY A O 1
ATOM 613 N N . ILE A 1 83 ? 21.779 -5.154 -12.446 1.00 85.12 83 ILE A N 1
ATOM 614 C CA . ILE A 1 83 ? 20.925 -3.956 -12.430 1.00 85.12 83 ILE A CA 1
ATOM 615 C C . ILE A 1 83 ? 21.154 -3.109 -13.686 1.00 85.12 83 ILE A C 1
ATOM 617 O O . ILE A 1 83 ? 20.188 -2.624 -14.265 1.00 85.12 83 ILE A O 1
ATOM 621 N N . ASP A 1 84 ? 22.402 -2.973 -14.134 1.00 87.19 84 ASP A N 1
ATOM 622 C CA . ASP A 1 84 ? 22.754 -2.093 -15.253 1.00 87.19 84 ASP A CA 1
ATOM 623 C C . ASP A 1 84 ? 22.173 -2.609 -16.578 1.00 87.19 84 ASP A C 1
ATOM 625 O O . ASP A 1 84 ? 21.619 -1.836 -17.358 1.00 87.19 84 ASP A O 1
ATOM 629 N N . GLY A 1 85 ? 22.200 -3.927 -16.802 1.00 90.69 85 GLY A N 1
ATOM 630 C CA . GLY A 1 85 ? 21.566 -4.528 -17.977 1.00 90.69 85 GLY A CA 1
ATOM 631 C C . GLY A 1 85 ? 20.038 -4.438 -17.941 1.00 90.69 85 GLY A C 1
ATOM 632 O O . GLY A 1 85 ? 19.413 -4.194 -18.973 1.00 90.69 85 GLY A O 1
ATOM 633 N N . LEU A 1 86 ? 19.424 -4.544 -16.755 1.00 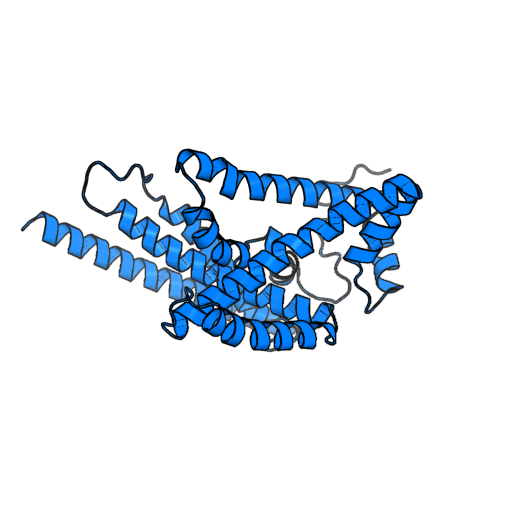90.12 86 LEU A N 1
ATOM 634 C CA . LEU A 1 86 ? 17.984 -4.315 -16.597 1.00 90.12 86 LEU A CA 1
ATOM 635 C C . LEU A 1 86 ? 17.613 -2.844 -16.854 1.00 90.12 86 LEU A C 1
ATOM 637 O O . LEU A 1 86 ? 16.582 -2.569 -17.466 1.00 90.12 86 LEU A O 1
ATOM 641 N N . GLN A 1 87 ? 18.449 -1.898 -16.419 1.00 88.06 87 GLN A N 1
ATOM 642 C CA . GLN A 1 87 ? 18.256 -0.471 -16.689 1.00 88.06 87 GLN A CA 1
ATOM 643 C C . GLN A 1 87 ? 18.408 -0.143 -18.175 1.00 88.06 87 GLN A C 1
ATOM 645 O O . GLN A 1 87 ? 17.593 0.611 -18.702 1.00 88.06 87 GLN A O 1
ATOM 650 N N . ALA A 1 88 ? 19.392 -0.733 -18.860 1.00 90.75 88 ALA A N 1
ATOM 651 C CA . ALA A 1 88 ? 19.550 -0.588 -20.306 1.00 90.75 88 ALA A CA 1
ATOM 652 C C . ALA A 1 88 ? 18.313 -1.109 -21.055 1.00 90.75 88 ALA A C 1
ATOM 654 O O . ALA A 1 88 ? 17.739 -0.392 -21.871 1.00 90.75 88 ALA A O 1
ATOM 655 N N . PHE A 1 89 ? 17.828 -2.301 -20.689 1.00 91.69 89 PHE A N 1
ATOM 656 C CA . PHE A 1 89 ? 16.595 -2.856 -21.249 1.00 91.69 89 PHE A CA 1
ATOM 657 C C . PHE A 1 89 ? 15.384 -1.937 -21.024 1.00 91.69 89 PHE A C 1
ATOM 659 O O . PHE A 1 89 ? 14.606 -1.695 -21.947 1.00 91.69 89 PHE A O 1
ATOM 666 N N . ALA A 1 90 ? 15.234 -1.389 -19.815 1.00 89.25 90 ALA A N 1
ATOM 667 C CA . ALA A 1 90 ? 14.155 -0.458 -19.497 1.00 89.25 90 ALA A CA 1
ATOM 668 C C . ALA A 1 90 ? 14.260 0.863 -20.282 1.00 89.25 90 ALA A C 1
ATOM 670 O O . ALA A 1 90 ? 13.241 1.427 -20.676 1.00 89.25 90 ALA A O 1
ATOM 671 N N . ALA A 1 91 ? 15.479 1.351 -20.530 1.00 88.31 91 ALA A N 1
ATOM 672 C CA . ALA A 1 91 ? 15.719 2.569 -21.298 1.00 88.31 91 ALA A CA 1
ATOM 673 C C . ALA A 1 91 ? 15.387 2.413 -22.793 1.00 88.31 91 ALA A C 1
ATOM 675 O O . ALA A 1 91 ? 14.990 3.391 -23.422 1.00 88.31 91 ALA A O 1
ATOM 676 N N . GLU A 1 92 ? 15.508 1.206 -23.349 1.00 91.00 92 GLU A N 1
ATOM 677 C CA . GLU A 1 92 ? 15.126 0.901 -24.736 1.00 91.00 92 GLU A CA 1
ATOM 678 C C . GLU A 1 92 ? 13.602 0.815 -24.940 1.00 91.00 92 GLU A C 1
ATOM 680 O O . GLU A 1 92 ? 13.126 1.045 -26.048 1.00 91.00 92 GLU A O 1
ATOM 685 N N . HIS A 1 93 ? 12.837 0.532 -23.880 1.00 88.88 93 HIS A N 1
ATOM 686 C CA . HIS A 1 93 ? 11.383 0.302 -23.929 1.00 88.88 93 HIS A CA 1
ATOM 687 C C . HIS A 1 93 ? 10.600 1.378 -23.154 1.00 88.88 93 HIS A C 1
ATOM 689 O O . HIS A 1 93 ? 9.604 1.099 -22.483 1.00 88.88 93 HIS A O 1
ATOM 695 N N . GLN A 1 94 ? 11.070 2.629 -23.191 1.00 80.50 94 GLN A N 1
ATOM 696 C CA . GLN A 1 94 ? 10.432 3.730 -22.464 1.00 80.50 94 GLN A CA 1
ATOM 697 C C . GLN A 1 94 ? 8.963 3.915 -22.865 1.00 80.50 94 GLN A C 1
ATOM 699 O O . GLN A 1 94 ? 8.623 3.984 -24.044 1.00 80.50 94 GLN A O 1
ATOM 704 N N . GLY A 1 95 ? 8.093 4.055 -21.863 1.00 75.38 95 GLY A N 1
ATOM 705 C CA . GLY A 1 95 ? 6.650 4.216 -22.053 1.00 75.38 95 GLY A CA 1
ATOM 706 C C . GLY A 1 95 ? 5.877 2.900 -22.180 1.00 75.38 95 GLY A C 1
ATOM 707 O O . GLY A 1 95 ? 4.646 2.934 -22.219 1.00 75.38 95 GLY A O 1
ATOM 708 N N . GLU A 1 96 ? 6.565 1.756 -22.196 1.00 84.12 96 GLU A N 1
ATOM 709 C CA . GLU A 1 96 ? 5.952 0.432 -22.099 1.00 84.12 96 GLU A CA 1
ATOM 710 C C . GLU A 1 96 ? 5.910 -0.074 -20.650 1.00 84.12 96 GLU A C 1
ATOM 712 O O . GLU A 1 96 ? 6.628 0.392 -19.764 1.00 84.12 96 GLU A O 1
ATOM 717 N N . ASN A 1 97 ? 5.083 -1.092 -20.395 1.00 84.94 97 ASN A N 1
ATOM 718 C CA . ASN A 1 97 ? 5.056 -1.757 -19.096 1.00 84.94 97 ASN A CA 1
ATOM 719 C C . ASN A 1 97 ? 6.282 -2.674 -18.946 1.00 84.94 97 ASN A C 1
ATOM 721 O O . ASN A 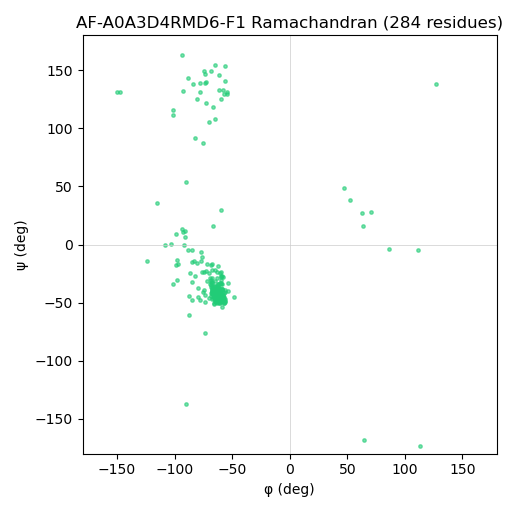1 97 ? 6.229 -3.870 -19.245 1.00 84.94 97 ASN A O 1
ATOM 725 N N . ILE A 1 98 ? 7.386 -2.099 -18.458 1.00 87.94 98 ILE A N 1
ATOM 726 C CA . ILE A 1 98 ? 8.672 -2.791 -18.289 1.00 87.94 98 ILE A CA 1
ATOM 727 C C . ILE A 1 98 ? 8.528 -4.076 -17.468 1.00 87.94 98 ILE A C 1
ATOM 729 O O . ILE A 1 98 ? 9.122 -5.094 -17.815 1.00 87.94 98 ILE A O 1
ATOM 733 N N . ALA A 1 99 ? 7.714 -4.068 -16.408 1.00 85.81 99 ALA A N 1
ATOM 734 C CA . ALA A 1 99 ? 7.511 -5.249 -15.571 1.00 85.81 99 ALA A CA 1
ATOM 735 C C . ALA A 1 99 ? 6.891 -6.410 -16.368 1.00 85.81 99 ALA A C 1
ATOM 737 O O . ALA A 1 99 ? 7.362 -7.544 -16.273 1.00 85.81 99 ALA A O 1
ATOM 738 N N . ALA A 1 100 ? 5.882 -6.130 -17.198 1.00 87.19 100 ALA A N 1
ATOM 739 C CA . ALA A 1 100 ? 5.265 -7.136 -18.059 1.00 87.19 100 ALA A CA 1
ATOM 740 C C . ALA A 1 100 ? 6.240 -7.661 -19.128 1.00 87.19 100 ALA A C 1
ATOM 742 O O . ALA A 1 100 ? 6.295 -8.869 -19.364 1.00 87.19 100 ALA A O 1
ATOM 743 N N . LEU A 1 101 ? 7.045 -6.778 -19.729 1.00 89.62 101 LEU A N 1
ATOM 744 C CA . LEU A 1 101 ? 8.053 -7.154 -20.727 1.00 89.62 101 LEU A CA 1
ATOM 745 C C . LEU A 1 101 ? 9.158 -8.037 -20.142 1.00 89.62 101 LEU A C 1
ATOM 747 O O . LEU A 1 101 ? 9.537 -9.036 -20.753 1.00 89.62 101 LEU A O 1
ATOM 751 N N . VAL A 1 102 ? 9.654 -7.701 -18.949 1.00 91.25 102 VAL A N 1
ATOM 752 C CA . VAL A 1 102 ? 10.645 -8.504 -18.216 1.00 91.25 102 VAL A CA 1
ATOM 753 C C . VAL A 1 102 ? 10.112 -9.915 -17.980 1.00 91.25 102 VAL A C 1
ATOM 755 O O . VAL A 1 102 ? 10.797 -10.896 -18.277 1.00 91.25 102 VAL A O 1
ATOM 758 N N . ILE A 1 103 ? 8.870 -10.022 -17.508 1.00 90.00 103 ILE A N 1
ATOM 759 C CA . ILE A 1 103 ? 8.211 -11.307 -17.271 1.00 90.00 103 ILE A CA 1
ATOM 760 C C . ILE A 1 103 ? 8.071 -12.101 -18.573 1.00 90.00 103 ILE A C 1
ATOM 762 O O . ILE A 1 103 ? 8.434 -13.279 -18.597 1.00 90.00 103 ILE A O 1
ATOM 766 N N . ASP A 1 104 ? 7.571 -11.485 -19.648 1.00 89.81 104 ASP A N 1
ATOM 767 C CA . ASP A 1 104 ? 7.391 -12.150 -20.946 1.00 89.81 104 ASP A CA 1
ATOM 768 C C . ASP A 1 104 ? 8.732 -12.657 -21.500 1.00 89.81 104 ASP A C 1
ATOM 770 O O . ASP A 1 104 ? 8.852 -13.830 -21.874 1.00 89.81 104 ASP A O 1
ATOM 774 N N . ARG A 1 105 ? 9.772 -11.815 -21.458 1.00 91.00 105 ARG A N 1
ATOM 775 C CA . ARG A 1 105 ? 11.099 -12.141 -21.988 1.00 91.00 105 ARG A CA 1
ATOM 776 C C . ARG A 1 105 ? 11.752 -13.288 -21.229 1.00 91.00 105 ARG A C 1
ATOM 778 O O . ARG A 1 105 ? 12.216 -14.238 -21.866 1.00 91.00 105 ARG A O 1
ATOM 785 N N . ILE A 1 106 ? 11.754 -13.232 -19.897 1.00 92.69 106 ILE A N 1
ATOM 786 C CA . ILE A 1 106 ? 12.298 -14.303 -19.048 1.00 92.69 106 ILE A CA 1
ATOM 787 C C . ILE A 1 106 ? 11.522 -15.598 -19.298 1.00 92.69 106 ILE A C 1
ATOM 789 O O . ILE A 1 106 ? 12.122 -16.634 -19.587 1.00 92.69 106 ILE A O 1
ATOM 793 N N . SER A 1 107 ? 10.188 -15.528 -19.272 1.00 91.56 107 SER A N 1
ATOM 794 C CA . SER A 1 107 ? 9.316 -16.698 -19.410 1.00 91.56 107 SER A CA 1
ATOM 795 C C . SER A 1 107 ? 9.522 -17.411 -20.746 1.00 91.56 107 SER A C 1
ATOM 797 O O . SER A 1 107 ? 9.715 -18.625 -20.775 1.00 91.56 107 SER A O 1
ATOM 799 N N . ARG A 1 108 ? 9.533 -16.678 -21.865 1.00 89.81 108 ARG A N 1
ATOM 800 C CA . ARG A 1 108 ? 9.720 -17.276 -23.198 1.00 89.81 108 ARG A CA 1
ATOM 801 C C . ARG A 1 108 ? 11.130 -17.807 -23.423 1.00 89.81 108 ARG A C 1
ATOM 803 O O . ARG A 1 108 ? 11.288 -18.798 -24.134 1.00 89.81 108 ARG A O 1
ATOM 810 N N . THR A 1 109 ? 12.137 -17.149 -22.852 1.00 92.44 109 THR A N 1
ATOM 811 C CA . THR A 1 109 ? 13.543 -17.512 -23.072 1.00 92.44 109 THR A CA 1
ATOM 812 C C . THR A 1 109 ? 13.937 -18.728 -22.240 1.00 92.44 109 THR A C 1
ATOM 814 O O . THR A 1 109 ? 14.521 -19.663 -22.776 1.00 92.44 109 THR A O 1
ATOM 817 N N . TRP A 1 110 ? 13.599 -18.750 -20.948 1.00 93.00 110 TRP A N 1
ATOM 818 C CA . TRP A 1 110 ? 13.974 -19.852 -20.056 1.00 93.00 110 TRP A CA 1
ATOM 819 C C . TRP A 1 110 ? 13.075 -21.078 -20.192 1.00 93.00 110 TRP A C 1
ATOM 821 O O . TRP A 1 110 ? 13.564 -22.201 -20.106 1.00 93.00 110 TRP A O 1
ATOM 831 N N . LEU A 1 111 ? 11.770 -20.887 -20.408 1.00 89.19 111 LEU A N 1
ATOM 832 C CA . LEU A 1 111 ? 10.791 -21.983 -20.399 1.00 89.19 111 LEU A CA 1
ATOM 833 C C . LEU A 1 111 ? 10.350 -22.411 -21.812 1.00 89.19 111 LEU A C 1
ATOM 835 O O . LEU A 1 111 ? 9.509 -23.301 -21.970 1.00 89.19 111 LEU A O 1
ATOM 839 N N . GLY A 1 112 ? 10.895 -21.775 -22.853 1.00 88.56 112 GLY A N 1
ATOM 840 C CA . GLY A 1 112 ? 10.511 -22.000 -24.244 1.00 88.56 112 GLY A CA 1
ATOM 841 C C . GLY A 1 112 ? 9.061 -21.596 -24.542 1.00 88.56 112 GLY A C 1
ATOM 842 O O . GLY A 1 112 ? 8.384 -20.944 -23.749 1.00 88.56 112 GLY A O 1
ATOM 843 N N . LYS A 1 113 ? 8.547 -21.993 -25.714 1.00 86.06 113 LYS A N 1
ATOM 844 C CA . LYS A 1 113 ? 7.203 -21.582 -26.172 1.00 86.06 113 LYS A CA 1
ATOM 845 C C . LYS A 1 113 ? 6.082 -22.075 -25.252 1.00 86.06 113 LYS A C 1
ATOM 847 O O . LYS A 1 113 ? 5.209 -21.297 -24.888 1.00 86.06 113 LYS A O 1
ATOM 852 N N . VAL A 1 114 ? 6.104 -23.358 -24.887 1.00 85.94 114 VAL A N 1
ATOM 853 C CA . VAL A 1 114 ? 5.025 -23.983 -24.102 1.00 85.94 114 VAL A CA 1
ATOM 854 C C . VAL A 1 114 ? 5.078 -23.528 -22.645 1.00 85.94 114 VAL A C 1
ATOM 856 O O . VAL A 1 114 ? 4.072 -23.063 -22.116 1.00 85.94 114 VAL A O 1
ATOM 859 N N . GLY A 1 115 ? 6.251 -23.592 -22.008 1.00 85.56 115 GLY A N 1
ATOM 860 C CA . GLY A 1 115 ? 6.402 -23.161 -20.621 1.00 85.56 115 GLY A CA 1
ATOM 861 C C . GLY A 1 115 ? 6.242 -21.648 -20.446 1.00 85.56 115 GLY A C 1
ATOM 862 O O . GLY A 1 115 ? 5.668 -21.212 -19.452 1.00 85.56 115 GLY A O 1
ATOM 863 N N . GLY A 1 116 ? 6.643 -20.850 -21.441 1.00 87.19 116 GLY A N 1
ATOM 864 C CA . GLY A 1 116 ? 6.438 -19.403 -21.438 1.00 87.19 116 GLY A CA 1
ATOM 865 C C . GLY A 1 116 ? 4.960 -19.008 -21.464 1.00 87.19 116 GLY A C 1
ATOM 866 O O . GLY A 1 116 ? 4.549 -18.154 -20.686 1.00 87.19 116 GLY A O 1
ATOM 867 N N . ILE A 1 117 ? 4.137 -19.667 -22.291 1.00 86.62 117 ILE A N 1
ATOM 868 C CA . ILE A 1 117 ? 2.681 -19.430 -22.313 1.00 86.62 117 ILE A CA 1
ATOM 869 C C . ILE A 1 117 ? 2.059 -19.762 -20.952 1.00 86.62 117 ILE A C 1
ATOM 871 O O . ILE A 1 117 ? 1.272 -18.974 -20.431 1.00 86.62 117 ILE A O 1
ATOM 875 N N . LEU A 1 118 ? 2.432 -20.898 -20.355 1.00 85.94 118 LEU A N 1
ATOM 876 C CA . LEU A 1 118 ? 1.916 -21.301 -19.045 1.00 85.94 118 LEU A CA 1
ATOM 877 C C . LEU A 1 118 ? 2.307 -20.309 -17.939 1.00 85.94 118 LEU A C 1
ATOM 879 O O . LEU A 1 118 ? 1.461 -19.942 -17.124 1.00 85.94 118 LEU A O 1
ATOM 883 N N . ALA A 1 119 ? 3.554 -19.831 -17.941 1.00 84.69 119 ALA A N 1
ATOM 884 C CA . ALA A 1 119 ? 4.025 -18.832 -16.984 1.00 84.69 119 ALA A CA 1
ATOM 885 C C . ALA A 1 119 ? 3.276 -17.498 -17.128 1.00 84.69 119 ALA A C 1
ATOM 887 O O . ALA A 1 119 ? 2.830 -16.933 -16.131 1.00 84.69 119 ALA A O 1
ATOM 888 N N . ILE A 1 120 ? 3.063 -17.031 -18.362 1.00 84.56 120 ILE A N 1
ATOM 889 C CA . ILE A 1 120 ? 2.327 -15.790 -18.638 1.00 84.56 120 ILE A CA 1
ATOM 890 C C . ILE A 1 120 ? 0.865 -15.904 -18.189 1.00 84.56 120 ILE A C 1
ATOM 892 O O . ILE A 1 120 ? 0.355 -14.976 -17.567 1.00 84.56 120 ILE A O 1
ATOM 896 N N . ILE A 1 121 ? 0.196 -17.039 -18.427 1.00 86.69 121 ILE A N 1
ATOM 897 C CA . ILE A 1 121 ? -1.174 -17.268 -17.932 1.00 86.69 121 ILE A CA 1
ATOM 898 C C . ILE A 1 121 ? -1.215 -17.183 -16.402 1.00 86.69 121 ILE A C 1
ATOM 900 O O . ILE A 1 121 ? -2.102 -16.529 -15.852 1.00 86.69 121 ILE A O 1
ATOM 904 N N . GLY A 1 122 ? -0.245 -17.800 -15.718 1.00 82.75 122 GLY A N 1
ATOM 905 C CA . GLY A 1 122 ? -0.135 -17.730 -14.260 1.00 82.75 122 GLY A CA 1
ATOM 906 C C . GLY A 1 122 ? 0.044 -16.298 -13.752 1.00 82.75 122 GLY A C 1
ATOM 907 O O . GLY A 1 122 ? -0.630 -15.890 -12.807 1.00 82.75 122 GLY A O 1
ATOM 908 N N . VAL A 1 123 ? 0.892 -15.510 -14.418 1.00 82.38 123 VAL A N 1
ATOM 909 C CA . VAL A 1 123 ? 1.093 -14.096 -14.076 1.00 82.38 123 VAL A CA 1
ATOM 910 C C . VAL A 1 123 ? -0.162 -13.270 -14.343 1.00 82.38 123 VAL A C 1
ATOM 912 O O . VAL A 1 123 ? -0.519 -12.458 -13.500 1.00 82.38 123 VAL A O 1
ATOM 915 N N . ILE A 1 124 ? -0.858 -13.481 -15.464 1.00 84.75 124 ILE A N 1
ATOM 916 C CA . ILE A 1 124 ? -2.078 -12.739 -15.828 1.00 84.75 124 ILE A CA 1
ATOM 917 C C . ILE A 1 124 ? -3.251 -13.082 -14.899 1.00 84.75 124 ILE A C 1
ATOM 919 O O . ILE A 1 124 ? -4.096 -12.226 -14.626 1.00 84.75 124 ILE A O 1
ATOM 923 N N . ALA A 1 125 ? -3.305 -14.307 -14.374 1.00 86.69 125 ALA A N 1
ATOM 924 C CA . ALA A 1 125 ? -4.362 -14.718 -13.458 1.00 86.69 125 ALA A CA 1
ATOM 925 C C . ALA A 1 125 ? -4.416 -13.835 -12.197 1.00 86.69 125 ALA A C 1
ATOM 927 O O . ALA A 1 125 ? -5.509 -13.492 -11.748 1.00 86.69 125 ALA A O 1
ATOM 928 N N . ALA A 1 126 ? -3.264 -13.422 -11.655 1.00 84.00 126 ALA A N 1
ATOM 929 C CA . ALA A 1 126 ? -3.200 -12.646 -10.415 1.00 84.00 126 ALA A CA 1
ATOM 930 C C . ALA A 1 126 ? -3.792 -11.219 -10.533 1.00 84.00 126 ALA A C 1
ATOM 932 O O . ALA A 1 126 ? -4.612 -10.857 -9.683 1.00 84.00 126 ALA A O 1
ATOM 933 N N . PRO A 1 127 ? -3.480 -10.407 -11.566 1.00 82.88 127 PRO A N 1
ATOM 934 C CA . PRO A 1 127 ? -4.164 -9.140 -11.815 1.00 82.88 127 PRO A CA 1
ATOM 935 C C . PRO A 1 127 ? -5.656 -9.290 -12.114 1.00 82.88 127 PRO A C 1
ATOM 937 O O . PRO A 1 127 ? -6.428 -8.425 -11.710 1.00 82.88 127 PRO A O 1
ATOM 940 N N . ILE A 1 128 ? -6.089 -10.369 -12.779 1.00 88.06 128 ILE A N 1
ATOM 941 C CA . ILE A 1 128 ? -7.519 -10.595 -13.056 1.00 88.06 128 ILE A CA 1
ATOM 942 C C . ILE A 1 128 ? -8.285 -10.832 -11.752 1.00 88.06 128 ILE A C 1
ATOM 944 O O . ILE A 1 128 ? -9.292 -10.169 -11.498 1.00 88.06 128 ILE A O 1
ATOM 948 N N . THR A 1 129 ? -7.808 -11.743 -10.902 1.00 88.81 129 THR A N 1
ATOM 949 C CA . THR A 1 129 ? -8.477 -12.055 -9.630 1.00 88.81 129 THR A CA 1
ATOM 950 C C . THR A 1 129 ? -8.398 -10.886 -8.650 1.00 88.81 129 THR A C 1
ATOM 952 O O . THR A 1 129 ? -9.403 -10.525 -8.031 1.00 88.81 129 THR A O 1
ATOM 955 N N . SER A 1 130 ? -7.242 -10.225 -8.552 1.00 86.62 130 SER A N 1
ATOM 956 C CA . SER A 1 130 ? -7.080 -9.014 -7.735 1.00 86.62 130 SER A CA 1
ATOM 957 C C . SER A 1 130 ? -7.950 -7.863 -8.242 1.00 86.62 130 SER A C 1
ATOM 959 O O . SER A 1 130 ? -8.555 -7.156 -7.437 1.00 86.62 130 SER A O 1
ATOM 961 N N . GLY A 1 131 ? -8.065 -7.701 -9.562 1.00 88.94 131 GLY A N 1
ATOM 962 C CA . GLY A 1 131 ? -8.884 -6.680 -10.213 1.00 88.94 131 GLY A CA 1
ATOM 963 C C . GLY A 1 131 ? -10.383 -6.878 -9.983 1.00 88.94 131 GLY A C 1
ATOM 964 O O . GLY A 1 131 ? -11.069 -5.926 -9.609 1.00 88.94 131 GLY A O 1
ATOM 965 N N . ASP A 1 132 ? -10.890 -8.109 -10.113 1.00 90.06 132 ASP A N 1
ATOM 966 C CA . ASP A 1 132 ? -12.276 -8.434 -9.739 1.00 90.06 132 ASP A CA 1
ATOM 967 C C . ASP A 1 132 ? -12.533 -8.103 -8.265 1.00 90.06 132 ASP A C 1
ATOM 969 O O . ASP A 1 132 ? -13.507 -7.429 -7.911 1.00 90.06 132 ASP A O 1
ATOM 973 N N . THR A 1 133 ? -11.593 -8.489 -7.400 1.00 89.31 133 THR A N 1
ATOM 974 C CA . THR A 1 133 ? -11.706 -8.204 -5.972 1.00 89.31 133 THR A CA 1
ATOM 975 C C . THR A 1 133 ? -11.662 -6.693 -5.700 1.00 89.31 133 THR A C 1
ATOM 977 O O . THR A 1 133 ? -12.413 -6.207 -4.855 1.00 89.31 133 THR A O 1
ATOM 980 N N . ALA A 1 134 ? -10.862 -5.913 -6.434 1.00 90.00 134 ALA A N 1
ATOM 981 C CA . ALA A 1 134 ? -10.817 -4.450 -6.343 1.00 90.00 134 ALA A CA 1
ATOM 982 C C . ALA A 1 134 ? -12.152 -3.801 -6.733 1.00 90.00 134 ALA A C 1
ATOM 984 O O . ALA A 1 134 ? -12.696 -2.998 -5.973 1.00 90.00 134 ALA A O 1
ATOM 985 N N . LEU A 1 135 ? -12.714 -4.187 -7.881 1.00 91.75 135 LEU A N 1
ATOM 986 C CA . LEU A 1 135 ? -14.001 -3.682 -8.368 1.00 91.75 135 LEU A CA 1
ATOM 987 C C . LEU A 1 135 ? -15.148 -4.055 -7.426 1.00 91.75 135 LEU A C 1
ATOM 989 O O . LEU A 1 135 ? -16.049 -3.249 -7.170 1.00 91.75 135 LEU A O 1
ATOM 993 N N . ARG A 1 136 ? -15.103 -5.264 -6.859 1.00 90.06 136 ARG A N 1
ATOM 994 C CA . ARG A 1 136 ? -16.069 -5.711 -5.856 1.00 90.06 136 ARG A CA 1
ATOM 995 C C . ARG A 1 136 ? -15.984 -4.871 -4.583 1.00 90.06 136 ARG A C 1
ATOM 997 O O . ARG A 1 136 ? -17.033 -4.438 -4.106 1.00 90.06 136 ARG A O 1
ATOM 1004 N N . SER A 1 137 ? -14.781 -4.620 -4.068 1.00 90.19 137 SER A N 1
ATOM 1005 C CA . SER A 1 137 ? -14.555 -3.762 -2.897 1.00 90.19 137 SER A CA 1
ATOM 1006 C C . SER A 1 137 ? -15.014 -2.331 -3.147 1.00 90.19 137 SER A C 1
ATOM 1008 O O . S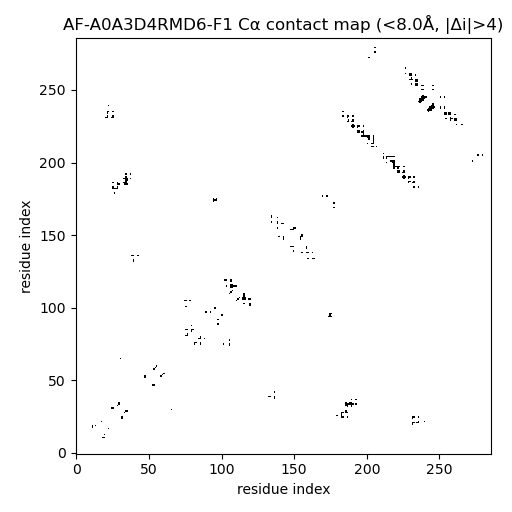ER A 1 137 ? -15.794 -1.802 -2.361 1.00 90.19 137 SER A O 1
ATOM 1010 N N . ALA A 1 138 ? -14.622 -1.731 -4.273 1.00 91.62 138 ALA A N 1
ATOM 1011 C CA . ALA A 1 138 ? -15.015 -0.372 -4.642 1.00 91.62 138 ALA A CA 1
ATOM 1012 C C . ALA A 1 138 ? -16.541 -0.216 -4.732 1.00 91.62 138 ALA A C 1
ATOM 1014 O O . ALA A 1 138 ? -17.102 0.731 -4.183 1.00 91.62 138 ALA A O 1
ATOM 1015 N N . ARG A 1 139 ? -17.236 -1.191 -5.335 1.00 92.19 139 ARG A N 1
ATOM 1016 C CA . ARG A 1 139 ? -18.706 -1.214 -5.376 1.00 92.19 139 ARG A CA 1
ATOM 1017 C C . ARG A 1 139 ? -19.329 -1.249 -3.981 1.00 92.19 139 ARG A C 1
ATOM 1019 O O . ARG A 1 139 ? -20.320 -0.563 -3.753 1.00 92.19 139 ARG A O 1
ATOM 1026 N N . LEU A 1 140 ? -18.796 -2.068 -3.074 1.00 90.12 140 LEU A N 1
ATOM 1027 C CA . LEU A 1 140 ? -19.321 -2.168 -1.709 1.00 90.12 140 LEU A CA 1
ATOM 1028 C C . LEU A 1 140 ? -19.074 -0.879 -0.922 1.00 90.12 140 LEU A C 1
ATOM 1030 O O . LEU A 1 140 ? -19.998 -0.388 -0.290 1.00 90.12 140 LEU A O 1
ATOM 1034 N N . ILE A 1 141 ? -17.890 -0.279 -1.059 1.00 90.25 141 ILE A N 1
ATOM 1035 C CA . ILE A 1 141 ? -17.567 1.021 -0.459 1.00 90.25 141 ILE A CA 1
ATOM 1036 C C . ILE A 1 141 ? -18.536 2.104 -0.959 1.00 90.25 141 ILE A C 1
ATOM 1038 O O . ILE A 1 141 ? -19.118 2.829 -0.157 1.00 90.25 141 ILE A O 1
ATOM 1042 N N . MET A 1 142 ? -18.771 2.192 -2.274 1.00 92.06 142 MET A N 1
ATOM 1043 C CA . MET A 1 142 ? -19.750 3.130 -2.842 1.00 92.06 142 MET A CA 1
ATOM 1044 C C . MET A 1 142 ? -21.166 2.874 -2.317 1.00 92.06 142 MET A C 1
ATOM 1046 O O . MET A 1 142 ? -21.883 3.815 -1.987 1.00 92.06 142 MET A O 1
ATOM 1050 N N . ALA A 1 143 ? -21.574 1.607 -2.228 1.00 92.12 143 ALA A N 1
ATOM 1051 C CA . ALA A 1 143 ? -22.880 1.236 -1.701 1.00 92.12 143 ALA A CA 1
ATOM 1052 C C . ALA A 1 143 ? -23.049 1.659 -0.235 1.00 92.12 143 ALA A C 1
ATOM 1054 O O . ALA A 1 143 ? -24.110 2.170 0.123 1.00 92.12 143 ALA A O 1
ATOM 1055 N N . ASP A 1 144 ? -22.004 1.499 0.579 1.00 89.88 144 ASP A N 1
ATOM 1056 C CA . ASP A 1 144 ? -21.994 1.907 1.983 1.00 89.88 144 ASP A CA 1
ATOM 1057 C C . ASP A 1 144 ? -22.085 3.436 2.122 1.00 89.88 144 ASP A C 1
ATOM 1059 O O . ASP A 1 144 ? -22.896 3.918 2.913 1.00 89.88 144 ASP A O 1
ATOM 1063 N N . PHE A 1 145 ? -21.351 4.202 1.301 1.00 91.81 145 PHE A N 1
ATOM 1064 C CA . PHE A 1 145 ? -21.449 5.672 1.258 1.00 91.81 145 PHE A CA 1
ATOM 1065 C C . PHE A 1 145 ? -22.835 6.174 0.841 1.00 91.81 145 PHE A C 1
ATOM 1067 O O . PHE A 1 145 ? -23.303 7.194 1.340 1.00 91.81 145 PHE A O 1
ATOM 1074 N N . MET A 1 146 ? -23.493 5.473 -0.082 1.00 92.25 146 MET A N 1
ATOM 1075 C CA . MET A 1 146 ? -24.839 5.819 -0.548 1.00 92.25 146 MET A CA 1
ATOM 1076 C C . MET A 1 146 ? -25.945 5.242 0.349 1.00 92.25 146 MET A C 1
ATOM 1078 O O . MET A 1 146 ? -27.122 5.508 0.108 1.00 92.25 146 MET A O 1
ATOM 1082 N N . HIS A 1 147 ? -25.589 4.434 1.354 1.00 92.12 147 HIS A N 1
ATOM 1083 C CA . HIS A 1 147 ? -26.514 3.647 2.174 1.00 92.12 147 HIS A CA 1
ATOM 1084 C C . HIS A 1 147 ? -27.476 2.777 1.336 1.00 92.12 147 HIS A C 1
ATOM 1086 O O . HIS A 1 147 ? -28.663 2.631 1.644 1.00 92.12 147 HIS A O 1
ATOM 1092 N N . TRP A 1 148 ? -26.976 2.199 0.240 1.00 92.25 148 TRP A N 1
ATOM 1093 C CA . TRP A 1 148 ? -27.759 1.390 -0.697 1.00 92.25 148 TRP A CA 1
ATOM 1094 C C . TRP A 1 148 ? -27.548 -0.108 -0.485 1.00 92.25 148 TRP A C 1
ATOM 1096 O O . TRP A 1 148 ? -26.487 -0.654 -0.778 1.00 92.25 148 TRP A O 1
ATOM 1106 N N . ASP A 1 149 ? -28.615 -0.808 -0.092 1.00 88.62 149 ASP A N 1
ATOM 1107 C CA . ASP A 1 149 ? -28.597 -2.271 0.017 1.00 88.62 149 ASP A CA 1
ATOM 1108 C C . ASP A 1 149 ? -28.323 -2.933 -1.357 1.00 88.62 149 ASP A C 1
ATOM 1110 O O . ASP A 1 149 ? -28.929 -2.575 -2.376 1.00 88.62 149 ASP A O 1
ATOM 1114 N N . GLN A 1 150 ? -27.408 -3.907 -1.377 1.00 85.31 150 GLN A N 1
ATOM 1115 C CA . GLN A 1 150 ? -26.887 -4.588 -2.570 1.00 85.31 150 GLN A CA 1
ATOM 1116 C C . GLN A 1 150 ? -27.647 -5.879 -2.935 1.00 85.31 150 GLN A C 1
ATOM 1118 O O . GLN A 1 150 ? -27.191 -6.625 -3.804 1.00 85.31 150 GLN A O 1
ATOM 1123 N N . LYS A 1 151 ? -28.802 -6.158 -2.311 1.00 87.00 151 LYS A N 1
ATOM 1124 C CA . LYS A 1 151 ? -29.644 -7.333 -2.634 1.00 87.00 151 LYS A CA 1
ATOM 1125 C C . LYS A 1 151 ? -30.199 -7.315 -4.061 1.00 87.00 151 LYS A C 1
ATOM 1127 O O . LYS A 1 151 ? -30.218 -8.344 -4.727 1.00 87.00 151 LYS A O 1
ATOM 1132 N N . SER A 1 152 ? -30.658 -6.156 -4.534 1.00 91.25 152 SER A N 1
ATOM 1133 C CA . SER A 1 152 ? -31.238 -6.026 -5.875 1.00 91.25 152 SER A CA 1
ATOM 1134 C C . SER A 1 152 ? -30.149 -5.909 -6.938 1.00 91.25 152 SER A C 1
ATOM 1136 O O . SER A 1 152 ? -29.325 -4.994 -6.885 1.00 91.25 152 SER A O 1
ATOM 1138 N N . THR A 1 153 ? -30.187 -6.780 -7.951 1.00 91.19 153 THR A N 1
ATOM 1139 C CA . THR A 1 153 ? -29.266 -6.753 -9.101 1.00 91.19 153 THR A CA 1
ATOM 1140 C C . THR A 1 153 ? -29.235 -5.392 -9.797 1.00 91.19 153 THR A C 1
ATOM 1142 O O . THR A 1 153 ? -28.173 -4.958 -10.233 1.00 91.19 153 THR A O 1
ATOM 1145 N N . TRP A 1 154 ? -30.355 -4.664 -9.821 1.00 91.81 154 TRP A N 1
ATOM 1146 C CA . TRP A 1 154 ? -30.419 -3.331 -10.423 1.00 91.81 154 TRP A CA 1
ATOM 1147 C C . TRP A 1 154 ? -29.535 -2.310 -9.696 1.00 91.81 154 TRP A C 1
ATOM 1149 O O . TRP A 1 154 ? -28.739 -1.616 -10.323 1.00 91.81 154 TRP A O 1
ATOM 1159 N N . ARG A 1 155 ? -29.594 -2.273 -8.358 1.00 89.31 155 ARG A N 1
ATOM 1160 C CA . ARG A 1 155 ? -28.738 -1.388 -7.544 1.00 89.31 155 ARG A CA 1
ATOM 1161 C C . ARG A 1 155 ? -27.262 -1.751 -7.665 1.00 89.31 155 ARG A C 1
ATOM 1163 O O . ARG A 1 155 ? -26.410 -0.870 -7.617 1.00 89.31 155 ARG A O 1
ATOM 1170 N N . ARG A 1 156 ? -26.957 -3.039 -7.864 1.00 92.25 156 ARG A N 1
ATOM 1171 C CA . ARG A 1 156 ? -25.588 -3.498 -8.138 1.00 92.25 156 ARG A CA 1
ATOM 1172 C C . ARG A 1 156 ? -25.089 -2.939 -9.472 1.00 92.25 156 ARG A C 1
ATOM 1174 O O . ARG A 1 156 ? -23.999 -2.381 -9.510 1.00 92.25 156 ARG A O 1
ATOM 1181 N N . LEU A 1 157 ? -25.892 -3.047 -10.533 1.00 93.62 157 LEU A N 1
ATOM 1182 C CA . LEU A 1 157 ? -25.538 -2.565 -11.873 1.00 93.62 157 LEU A CA 1
ATOM 1183 C C . LEU A 1 157 ? -25.384 -1.043 -11.933 1.00 93.62 157 LEU A C 1
ATOM 1185 O O . LEU A 1 157 ? -24.438 -0.569 -12.554 1.00 93.62 157 LEU A O 1
ATOM 1189 N N . LEU A 1 158 ? -26.250 -0.289 -11.249 1.00 93.81 158 LEU A N 1
ATOM 1190 C CA . LEU A 1 158 ? -26.166 1.177 -11.193 1.00 93.81 158 LEU A CA 1
ATOM 1191 C C . LEU A 1 158 ? -24.842 1.686 -10.610 1.00 93.81 158 LEU A C 1
ATOM 1193 O O . LEU A 1 158 ? -24.385 2.752 -11.002 1.00 93.81 158 LEU A O 1
ATOM 1197 N N . ILE A 1 159 ? -24.226 0.934 -9.695 1.00 94.00 159 ILE A N 1
ATOM 1198 C CA . ILE A 1 159 ? -22.911 1.262 -9.127 1.00 94.00 159 ILE A CA 1
ATOM 1199 C C . ILE A 1 159 ? -21.791 0.689 -10.004 1.00 94.00 159 ILE A C 1
ATOM 1201 O O . ILE A 1 159 ? -20.811 1.371 -10.295 1.00 94.00 159 ILE A O 1
ATOM 1205 N N . SER A 1 160 ? -21.935 -0.562 -10.448 1.00 93.75 160 SER A N 1
ATOM 1206 C CA . SER A 1 160 ? -20.913 -1.256 -11.233 1.00 93.75 160 SER A CA 1
ATOM 1207 C C . SER A 1 160 ? -20.672 -0.635 -12.604 1.00 93.75 160 SER A C 1
ATOM 1209 O O . SER A 1 160 ? -19.517 -0.492 -12.977 1.00 93.75 160 SER A O 1
ATOM 1211 N N . LEU A 1 161 ? -21.712 -0.283 -13.367 1.00 94.69 161 LEU A N 1
ATOM 1212 C CA . LEU A 1 161 ? -21.544 0.201 -14.742 1.00 94.69 161 LEU A CA 1
ATOM 1213 C C . LEU A 1 161 ? -20.744 1.516 -14.809 1.00 94.69 161 LEU A C 1
ATOM 1215 O O . LEU A 1 161 ? -19.783 1.558 -15.577 1.00 94.69 161 LEU A O 1
ATOM 1219 N N . PRO A 1 162 ? -21.035 2.549 -13.989 1.00 94.56 162 PRO A N 1
ATOM 1220 C CA . PRO A 1 162 ? -20.189 3.739 -13.927 1.00 94.56 162 PRO A CA 1
ATOM 1221 C C . PRO A 1 162 ? -18.764 3.428 -13.465 1.00 94.56 162 PRO A C 1
ATOM 1223 O O . PRO A 1 162 ? -17.814 3.935 -14.053 1.00 94.56 162 PRO A O 1
ATOM 1226 N N . LEU A 1 163 ? -18.599 2.560 -12.459 1.00 94.12 163 LEU A N 1
ATOM 1227 C CA . LEU A 1 163 ? -17.276 2.155 -11.976 1.00 94.12 163 LEU A CA 1
ATOM 1228 C C . LEU A 1 163 ? -16.452 1.483 -13.088 1.00 94.12 163 LEU A C 1
ATOM 1230 O O . LEU A 1 163 ? -15.294 1.837 -13.293 1.00 94.12 163 LEU A O 1
ATOM 1234 N N . PHE A 1 164 ? -17.055 0.562 -13.845 1.00 93.50 164 PHE A N 1
ATOM 1235 C CA . PHE A 1 164 ? -16.424 -0.076 -15.000 1.00 93.50 164 PHE A CA 1
ATOM 1236 C C . PHE A 1 164 ? -16.098 0.927 -16.104 1.00 93.50 164 PHE A C 1
ATOM 1238 O O . PHE A 1 164 ? -15.019 0.840 -16.678 1.00 93.50 164 PHE A O 1
ATOM 1245 N N . ALA A 1 165 ? -16.984 1.886 -16.388 1.00 95.06 165 ALA A N 1
ATOM 1246 C CA . ALA A 1 165 ? -16.724 2.924 -17.383 1.00 95.06 165 ALA A CA 1
ATOM 1247 C C . ALA A 1 165 ? -15.515 3.792 -16.995 1.00 95.06 165 ALA A C 1
ATOM 1249 O O . ALA A 1 165 ? -14.668 4.070 -17.843 1.00 95.06 165 ALA A O 1
ATOM 1250 N N . VAL A 1 166 ? -15.389 4.157 -15.713 1.00 93.88 166 VAL A N 1
ATOM 1251 C CA . VAL A 1 166 ? -14.221 4.886 -15.191 1.00 93.88 166 VAL A CA 1
ATOM 1252 C C . VAL A 1 166 ? -12.954 4.043 -15.318 1.00 93.88 166 VAL A C 1
ATOM 1254 O O . VAL A 1 166 ? -11.968 4.517 -15.877 1.00 93.88 166 VAL A O 1
ATOM 1257 N N . VAL A 1 167 ? -12.976 2.786 -14.864 1.00 91.69 167 VAL A N 1
ATOM 1258 C CA . VAL A 1 167 ? -11.805 1.891 -14.930 1.00 91.69 167 VAL A CA 1
ATOM 1259 C C . VAL A 1 167 ? -11.392 1.610 -16.375 1.00 91.69 167 VAL A C 1
ATOM 1261 O O . VAL A 1 167 ? -10.204 1.633 -16.683 1.00 91.69 167 VAL A O 1
ATOM 1264 N N . PHE A 1 168 ? -12.351 1.419 -17.282 1.00 92.62 168 PHE A N 1
ATOM 1265 C CA . PHE A 1 168 ? -12.087 1.295 -18.714 1.00 92.62 168 PHE A CA 1
ATOM 1266 C C . PHE A 1 168 ? -11.457 2.574 -19.275 1.00 92.62 168 PHE A C 1
ATOM 1268 O O . PHE A 1 168 ? -10.453 2.497 -19.975 1.00 92.62 168 PHE A O 1
ATOM 1275 N N . GLY A 1 169 ? -11.966 3.750 -18.897 1.00 93.50 169 GLY A N 1
ATOM 1276 C CA . GLY A 1 169 ? -11.358 5.037 -19.239 1.00 93.50 169 GLY A CA 1
ATOM 1277 C C . GLY A 1 169 ? -9.899 5.154 -18.783 1.00 93.50 169 GLY A C 1
ATOM 1278 O O . GLY A 1 169 ? -9.056 5.647 -19.531 1.00 93.50 169 GLY A O 1
ATOM 1279 N N . MET A 1 170 ? -9.571 4.634 -17.595 1.00 89.75 170 MET A N 1
ATOM 1280 C CA . MET A 1 170 ? -8.196 4.626 -17.079 1.00 89.75 170 MET A CA 1
ATOM 1281 C C . MET A 1 170 ? -7.243 3.757 -17.912 1.00 89.75 170 MET A C 1
ATOM 1283 O O . MET A 1 170 ? -6.042 4.011 -17.883 1.00 89.75 170 MET A O 1
ATOM 1287 N N . THR A 1 171 ? -7.737 2.785 -18.692 1.00 89.44 171 THR A N 1
ATOM 1288 C CA . THR A 1 171 ? -6.879 1.960 -19.569 1.00 89.44 171 THR A CA 1
ATOM 1289 C C . THR A 1 171 ? -6.272 2.741 -20.737 1.00 89.44 171 THR A C 1
ATOM 1291 O O . THR A 1 171 ? -5.276 2.304 -21.305 1.00 89.44 171 THR A O 1
ATOM 1294 N N . PHE A 1 172 ? -6.823 3.915 -21.067 1.00 90.38 172 PHE A N 1
ATOM 1295 C CA . PHE A 1 172 ? -6.269 4.819 -22.080 1.00 90.38 172 PHE A CA 1
ATOM 1296 C C . PHE A 1 172 ? -5.233 5.799 -21.511 1.00 90.38 172 PHE A C 1
ATOM 1298 O O . PHE A 1 172 ? -4.638 6.573 -22.260 1.00 90.38 172 PHE A O 1
ATOM 1305 N N . VAL A 1 173 ? -5.018 5.795 -20.192 1.00 88.81 173 VAL A N 1
ATOM 1306 C CA . VAL A 1 173 ? -4.005 6.620 -19.527 1.00 88.81 173 VAL A CA 1
ATOM 1307 C C . VAL A 1 173 ? -2.684 5.854 -19.495 1.00 88.81 173 VAL A C 1
ATOM 1309 O O . VAL A 1 173 ? -2.660 4.640 -19.304 1.00 88.81 173 VAL A O 1
ATOM 1312 N N . ASN A 1 174 ? -1.566 6.566 -19.662 1.00 86.88 174 ASN A N 1
ATOM 1313 C CA . ASN A 1 174 ? -0.237 5.970 -19.560 1.00 86.88 174 ASN A CA 1
ATOM 1314 C C . ASN A 1 174 ? -0.067 5.237 -18.211 1.00 86.88 174 ASN A C 1
ATOM 1316 O O . ASN A 1 174 ? -0.358 5.790 -17.146 1.00 86.88 174 ASN A O 1
ATOM 1320 N N . PHE A 1 175 ? 0.421 3.995 -18.275 1.00 83.25 175 PHE A N 1
ATOM 1321 C CA . PHE A 1 175 ? 0.531 3.113 -17.115 1.00 83.25 175 PHE A CA 1
ATOM 1322 C C . PHE A 1 175 ? 1.400 3.705 -16.002 1.00 83.25 175 PHE A C 1
ATOM 1324 O O . PHE A 1 175 ? 1.027 3.595 -14.838 1.00 83.25 175 PHE A O 1
ATOM 1331 N N . ASP A 1 176 ? 2.497 4.388 -16.331 1.00 83.50 176 ASP A N 1
ATOM 1332 C CA . ASP A 1 176 ? 3.395 4.974 -15.331 1.00 83.50 176 ASP A CA 1
ATOM 1333 C C . ASP A 1 176 ? 2.705 6.086 -14.541 1.00 83.50 176 ASP A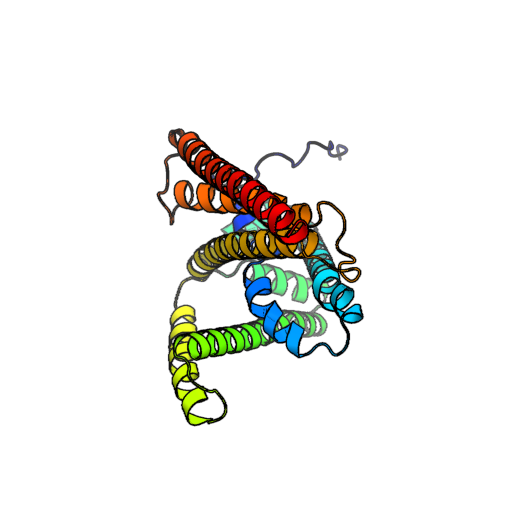 C 1
ATOM 1335 O O . ASP A 1 176 ? 2.911 6.228 -13.333 1.00 83.50 176 ASP A O 1
ATOM 1339 N N . VAL A 1 177 ? 1.841 6.860 -15.206 1.00 87.44 177 VAL A N 1
ATOM 1340 C CA . VAL A 1 177 ? 1.017 7.878 -14.545 1.00 87.44 177 VAL A CA 1
ATOM 1341 C C . VAL A 1 177 ? 0.023 7.206 -13.602 1.00 87.44 177 VAL A C 1
ATOM 1343 O O . VAL A 1 177 ? -0.030 7.559 -12.423 1.00 87.44 177 VAL A O 1
ATOM 1346 N N . VAL A 1 178 ? -0.725 6.209 -14.085 1.00 88.38 178 VAL A N 1
ATOM 1347 C CA . VAL A 1 178 ? -1.686 5.460 -13.255 1.00 88.38 178 VAL A CA 1
ATOM 1348 C C . VAL A 1 178 ? -0.984 4.830 -12.052 1.00 88.38 178 VAL A C 1
ATOM 1350 O O . VAL A 1 178 ? -1.466 4.960 -10.926 1.00 88.38 178 VAL A O 1
ATOM 1353 N N . TRP A 1 179 ? 0.175 4.206 -12.269 1.00 87.00 179 TRP A N 1
ATOM 1354 C CA . TRP A 1 179 ? 0.959 3.545 -11.233 1.00 87.00 179 TRP A CA 1
ATOM 1355 C C . TRP A 1 179 ? 1.459 4.524 -10.172 1.00 87.00 179 TRP A C 1
ATOM 1357 O O . TRP A 1 179 ? 1.349 4.227 -8.987 1.00 87.00 179 TRP A O 1
ATOM 1367 N N . ARG A 1 180 ? 1.946 5.709 -10.560 1.00 88.00 180 ARG A N 1
ATOM 1368 C CA . ARG A 1 180 ? 2.390 6.752 -9.616 1.00 88.00 180 ARG A CA 1
ATOM 1369 C C . ARG A 1 180 ? 1.270 7.210 -8.683 1.00 88.00 180 ARG A C 1
ATOM 1371 O O . ARG A 1 180 ? 1.454 7.237 -7.464 1.00 88.00 180 ARG A O 1
ATOM 1378 N N . TYR A 1 181 ? 0.090 7.505 -9.230 1.00 90.50 181 TYR A N 1
ATOM 1379 C CA . TYR A 1 181 ? -1.065 7.894 -8.413 1.00 90.50 181 TYR A CA 1
ATOM 1380 C C . TYR A 1 181 ? -1.576 6.737 -7.551 1.00 90.50 181 TYR A C 1
ATOM 1382 O O . TYR A 1 181 ? -1.857 6.931 -6.365 1.00 90.50 181 TYR A O 1
ATOM 1390 N N . PHE A 1 182 ? -1.658 5.527 -8.108 1.00 91.06 182 PHE A N 1
ATOM 1391 C CA . PHE A 1 182 ? -1.994 4.322 -7.350 1.00 91.06 182 PHE A CA 1
ATOM 1392 C C . PHE A 1 182 ? -1.036 4.121 -6.170 1.00 91.06 182 PHE A C 1
ATOM 1394 O O . PHE A 1 182 ? -1.473 3.943 -5.036 1.00 91.06 182 PHE A O 1
ATOM 1401 N N . ALA A 1 183 ? 0.267 4.202 -6.417 1.00 91.44 183 ALA A N 1
ATOM 1402 C CA . ALA A 1 183 ? 1.301 3.963 -5.429 1.00 91.44 183 ALA A CA 1
ATOM 1403 C C . ALA A 1 183 ? 1.186 4.923 -4.238 1.00 91.44 183 ALA A C 1
ATOM 1405 O O . ALA A 1 183 ? 1.155 4.485 -3.083 1.00 91.44 183 ALA A O 1
ATOM 1406 N N . TRP A 1 184 ? 1.059 6.225 -4.508 1.00 91.62 184 TRP A N 1
ATOM 1407 C CA . TRP A 1 184 ? 0.929 7.231 -3.455 1.00 91.62 184 TRP A CA 1
ATOM 1408 C C . TRP A 1 184 ? -0.401 7.135 -2.697 1.00 91.62 184 TRP A C 1
ATOM 1410 O O . TRP A 1 184 ? -0.413 7.177 -1.461 1.00 91.62 184 TRP A O 1
ATOM 1420 N N . THR A 1 185 ? -1.522 6.965 -3.406 1.00 93.12 185 THR A N 1
ATOM 1421 C CA . THR A 1 185 ? -2.838 6.808 -2.758 1.00 93.12 185 THR A CA 1
ATOM 1422 C C . THR A 1 185 ? -2.886 5.548 -1.896 1.00 93.12 185 THR A C 1
ATOM 1424 O O . THR A 1 185 ? -3.412 5.591 -0.784 1.00 93.12 185 THR A O 1
ATOM 1427 N N . ASN A 1 186 ? -2.254 4.458 -2.338 1.00 94.50 186 ASN A N 1
ATOM 1428 C CA . ASN A 1 186 ? -2.113 3.230 -1.564 1.00 94.50 186 ASN A CA 1
ATOM 1429 C C . ASN A 1 186 ? -1.304 3.442 -0.272 1.00 94.50 186 ASN A C 1
ATOM 1431 O O . ASN A 1 186 ? -1.742 2.981 0.782 1.00 94.50 186 ASN A O 1
ATOM 1435 N N . GLN A 1 187 ? -0.171 4.157 -0.317 1.00 95.19 187 GLN A N 1
ATOM 1436 C CA . GLN A 1 187 ? 0.607 4.462 0.897 1.00 95.19 187 GLN A CA 1
ATOM 1437 C C . GLN A 1 187 ? -0.144 5.385 1.857 1.00 95.19 187 GLN A C 1
ATOM 1439 O O . GLN A 1 187 ? -0.133 5.177 3.072 1.00 95.19 187 GLN A O 1
ATOM 1444 N N . THR A 1 188 ? -0.853 6.371 1.314 1.00 94.62 188 THR A N 1
ATOM 1445 C CA . THR A 1 188 ? -1.674 7.285 2.112 1.00 94.62 188 THR A CA 1
ATOM 1446 C C . THR A 1 188 ? -2.787 6.514 2.822 1.00 94.62 188 THR A C 1
ATOM 1448 O O . THR A 1 188 ? -2.975 6.648 4.032 1.00 94.62 188 THR A O 1
ATOM 1451 N N . LEU A 1 189 ? -3.479 5.630 2.100 1.00 95.25 189 LEU A N 1
ATOM 1452 C CA . LEU A 1 189 ? -4.508 4.762 2.664 1.00 95.25 189 LEU A CA 1
ATOM 1453 C C . LEU A 1 189 ? -3.943 3.789 3.707 1.00 95.25 189 LEU A C 1
ATOM 1455 O O . LEU A 1 189 ? -4.589 3.550 4.730 1.00 95.25 189 LEU A O 1
ATOM 1459 N N . ALA A 1 190 ? -2.732 3.265 3.488 1.00 95.88 190 ALA A N 1
ATOM 1460 C CA . ALA A 1 190 ? -2.028 2.458 4.478 1.00 95.88 190 ALA A CA 1
ATOM 1461 C C . ALA A 1 190 ? -1.809 3.245 5.776 1.00 95.88 190 ALA A C 1
ATOM 1463 O O . ALA A 1 190 ? -2.133 2.738 6.848 1.00 95.88 190 ALA A O 1
ATOM 1464 N N . ALA A 1 191 ? -1.345 4.498 5.693 1.00 96.44 191 ALA A N 1
ATOM 1465 C CA . ALA A 1 191 ? -1.141 5.348 6.864 1.00 96.44 191 ALA A CA 1
ATOM 1466 C C . ALA A 1 191 ? -2.442 5.547 7.663 1.00 96.44 191 ALA A C 1
ATOM 1468 O O . ALA A 1 191 ? -2.456 5.317 8.872 1.00 96.44 191 ALA A O 1
ATOM 1469 N N . PHE A 1 192 ? -3.552 5.899 7.002 1.00 95.38 192 PHE A N 1
ATOM 1470 C CA . PHE A 1 192 ? -4.853 6.041 7.673 1.00 95.38 192 PHE A CA 1
ATOM 1471 C C . PHE A 1 192 ? -5.330 4.734 8.314 1.00 95.38 192 PHE A C 1
ATOM 1473 O O . PHE A 1 192 ? -5.785 4.733 9.459 1.00 95.38 192 PHE A O 1
ATOM 1480 N N . THR A 1 193 ? -5.189 3.616 7.601 1.00 94.81 193 THR A N 1
ATOM 1481 C CA . THR A 1 193 ? -5.584 2.292 8.100 1.00 94.81 193 THR A CA 1
ATOM 1482 C C . THR A 1 193 ? -4.764 1.897 9.328 1.00 94.81 193 THR A C 1
ATOM 1484 O O . THR A 1 193 ? -5.320 1.410 10.309 1.00 94.81 193 THR A O 1
ATOM 1487 N N . LEU A 1 194 ? -3.455 2.158 9.320 1.00 96.38 194 LEU A N 1
ATOM 1488 C CA . LEU A 1 194 ? -2.559 1.878 10.443 1.00 96.38 194 LEU A CA 1
ATOM 1489 C C . LEU A 1 194 ? -2.846 2.767 11.657 1.00 96.38 194 LEU A C 1
ATOM 1491 O O . LEU A 1 194 ? -2.816 2.280 12.788 1.00 96.38 194 LEU A O 1
ATOM 1495 N N . TRP A 1 195 ? -3.178 4.044 11.455 1.00 97.44 195 TRP A N 1
ATOM 1496 C CA . TRP A 1 195 ? -3.628 4.921 12.541 1.00 97.44 195 TRP A CA 1
ATOM 1497 C C . TRP A 1 195 ? -4.946 4.438 13.155 1.00 97.44 195 TRP A C 1
ATOM 1499 O O . TRP A 1 195 ? -5.059 4.353 14.380 1.00 97.44 195 TRP A O 1
ATOM 1509 N N . ALA A 1 196 ? -5.913 4.039 12.324 1.00 95.06 196 ALA A N 1
ATOM 1510 C CA . ALA A 1 196 ? -7.167 3.453 12.795 1.00 95.06 196 ALA A CA 1
ATOM 1511 C C . ALA A 1 196 ? -6.928 2.142 13.569 1.00 95.06 196 ALA A C 1
ATOM 1513 O O . ALA A 1 196 ? -7.462 1.967 14.666 1.00 95.06 196 ALA A O 1
ATOM 1514 N N . ALA A 1 197 ? -6.070 1.260 13.047 1.00 93.62 197 ALA A N 1
ATOM 1515 C CA . ALA A 1 197 ? -5.665 0.027 13.717 1.00 93.62 197 ALA A CA 1
ATOM 1516 C C . ALA A 1 197 ? -4.962 0.306 15.054 1.00 93.62 197 ALA A C 1
ATOM 1518 O O . ALA A 1 197 ? -5.229 -0.376 16.038 1.00 93.62 197 ALA A O 1
ATOM 1519 N N . THR A 1 198 ? -4.133 1.349 15.126 1.00 95.75 198 THR A N 1
ATOM 1520 C CA . THR A 1 198 ? -3.440 1.756 16.358 1.00 95.75 198 THR A CA 1
ATOM 1521 C C . THR A 1 198 ? -4.418 2.171 17.443 1.00 95.75 198 THR A C 1
ATOM 1523 O O . THR A 1 198 ? -4.325 1.693 18.573 1.00 95.75 198 THR A O 1
ATOM 1526 N N . VAL A 1 199 ? -5.393 3.014 17.101 1.00 94.94 199 VAL A N 1
ATOM 1527 C CA . VAL A 1 199 ? -6.455 3.415 18.032 1.00 94.94 199 VAL A CA 1
ATOM 1528 C C . VAL A 1 199 ? -7.280 2.202 18.465 1.00 94.94 199 VAL A C 1
ATOM 1530 O O . VAL A 1 199 ? -7.583 2.063 19.649 1.00 94.94 199 VAL A O 1
ATOM 1533 N N . TYR A 1 200 ? -7.622 1.311 17.533 1.00 92.25 200 TYR A N 1
ATOM 1534 C CA . TYR A 1 200 ? -8.372 0.090 17.830 1.00 92.25 200 TYR A CA 1
ATOM 1535 C C . TYR A 1 200 ? -7.616 -0.835 18.795 1.00 92.25 200 TYR A C 1
ATOM 1537 O O . TYR A 1 200 ? -8.170 -1.221 19.822 1.00 92.25 200 TYR A O 1
ATOM 1545 N N . LEU A 1 201 ? -6.347 -1.138 18.511 1.00 91.69 201 LEU A N 1
ATOM 1546 C CA . LEU A 1 201 ? -5.510 -2.000 19.349 1.00 91.69 201 LEU A CA 1
ATOM 1547 C C . LEU A 1 201 ? -5.261 -1.382 20.726 1.00 91.69 201 LEU A C 1
ATOM 1549 O O . LEU A 1 201 ? -5.323 -2.095 21.725 1.00 91.69 201 LEU A O 1
ATOM 1553 N N . TYR A 1 202 ? -5.051 -0.064 20.798 1.00 91.81 202 TYR A N 1
ATOM 1554 C CA . TYR A 1 202 ? -4.885 0.633 22.073 1.00 91.81 202 TYR A CA 1
ATOM 1555 C C . TYR A 1 202 ? -6.143 0.513 22.943 1.00 91.81 202 TYR A C 1
ATOM 1557 O O . TYR A 1 202 ? -6.055 0.175 24.125 1.00 91.81 202 TYR A O 1
ATOM 1565 N N . LYS A 1 203 ? -7.326 0.721 22.349 1.00 89.81 203 LYS A N 1
ATOM 1566 C CA . LYS A 1 203 ? -8.610 0.533 23.040 1.00 89.81 203 LYS A CA 1
ATOM 1567 C C . LYS A 1 203 ? -8.824 -0.914 23.473 1.00 89.81 203 LYS A C 1
ATOM 1569 O O . LYS A 1 203 ? -9.292 -1.124 24.583 1.00 89.81 203 LYS A O 1
ATOM 1574 N N . ALA A 1 204 ? -8.494 -1.883 22.618 1.00 86.25 204 ALA A N 1
ATOM 1575 C CA . ALA A 1 204 ? -8.654 -3.308 22.903 1.00 86.25 204 ALA A CA 1
ATOM 1576 C C . ALA A 1 204 ? -7.718 -3.802 24.021 1.00 86.25 204 ALA A C 1
ATOM 1578 O O . ALA A 1 204 ? -8.090 -4.692 24.784 1.00 86.25 204 ALA A O 1
ATOM 1579 N N . GLU A 1 205 ? -6.521 -3.224 24.138 1.00 84.62 205 GLU A N 1
ATOM 1580 C CA . GLU A 1 205 ? -5.595 -3.487 25.248 1.00 84.62 205 GLU A CA 1
ATOM 1581 C C . GLU A 1 205 ? -6.117 -2.932 26.584 1.00 84.62 205 GLU A C 1
ATOM 1583 O O . GLU A 1 205 ? -5.950 -3.569 27.616 1.00 84.62 205 GLU A O 1
ATOM 1588 N N . HIS A 1 206 ? -6.779 -1.772 26.561 1.00 82.06 206 HIS A N 1
ATOM 1589 C CA . HIS A 1 206 ? -7.289 -1.079 27.754 1.00 82.06 206 HIS A CA 1
ATOM 1590 C C . HIS A 1 206 ? -8.791 -1.330 28.012 1.00 82.06 206 HIS A C 1
ATOM 1592 O O . HIS A 1 206 ? -9.411 -0.652 28.834 1.00 82.06 206 HIS A O 1
ATOM 1598 N N . ALA A 1 207 ? -9.412 -2.262 27.286 1.00 79.00 207 ALA A N 1
ATOM 1599 C CA . ALA A 1 207 ? -10.787 -2.685 27.529 1.00 79.00 207 ALA A CA 1
ATOM 1600 C C . ALA A 1 207 ? -10.832 -3.639 28.734 1.00 79.00 207 ALA A C 1
ATOM 1602 O O . ALA A 1 207 ? -9.973 -4.505 28.873 1.00 79.00 207 ALA A O 1
ATOM 1603 N N . ASP A 1 208 ? -11.842 -3.490 29.599 1.00 57.81 208 ASP A N 1
ATOM 1604 C CA . ASP A 1 208 ? -11.994 -4.356 30.774 1.00 57.81 208 ASP A CA 1
ATOM 1605 C C . ASP A 1 208 ? -12.479 -5.732 30.358 1.00 57.81 208 ASP A C 1
ATOM 1607 O O . ASP A 1 208 ? -13.413 -5.863 29.566 1.00 57.81 208 ASP A O 1
ATOM 1611 N N . GLY A 1 209 ? -11.904 -6.754 30.979 1.00 52.06 209 GLY A N 1
ATOM 1612 C CA . GLY A 1 209 ? -12.404 -8.114 30.898 1.00 52.06 209 GLY A CA 1
ATOM 1613 C C . GLY A 1 209 ? -11.332 -9.097 30.461 1.00 52.06 209 GLY A C 1
ATOM 1614 O O . GLY A 1 209 ? -10.553 -8.857 29.543 1.00 52.06 209 GLY A O 1
ATOM 1615 N N . LYS A 1 210 ? -11.340 -10.243 31.140 1.00 44.94 210 LYS A N 1
ATOM 1616 C CA . LYS A 1 210 ? -10.467 -11.426 31.048 1.00 44.94 210 LYS A CA 1
ATOM 1617 C C . LYS A 1 210 ? -10.446 -12.124 29.666 1.00 44.94 210 LYS A C 1
ATOM 1619 O O . LYS A 1 210 ? -10.263 -13.333 29.587 1.00 44.94 210 LYS A O 1
ATOM 1624 N N . THR A 1 211 ? -10.662 -11.380 28.589 1.00 48.66 211 THR A N 1
ATOM 1625 C CA . THR A 1 211 ? -10.830 -11.834 27.203 1.00 48.66 211 THR A CA 1
ATOM 1626 C C . THR A 1 211 ? -9.837 -11.195 26.235 1.00 48.66 211 THR A C 1
ATOM 1628 O O . THR A 1 211 ? -9.679 -11.704 25.127 1.00 48.66 211 THR A O 1
ATOM 1631 N N . SER A 1 212 ? -9.131 -10.127 26.622 1.00 54.16 212 SER A N 1
ATOM 1632 C CA . SER A 1 212 ? -8.097 -9.547 25.762 1.00 54.16 212 SER A CA 1
ATOM 1633 C C . SER A 1 212 ? -6.790 -10.327 25.923 1.00 54.16 212 SER A C 1
ATOM 1635 O O . SER A 1 212 ? -5.952 -10.006 26.758 1.00 54.16 212 SER A O 1
ATOM 1637 N N . ASN A 1 213 ? -6.581 -11.343 25.081 1.00 59.22 213 ASN A N 1
ATOM 1638 C CA . ASN A 1 213 ? -5.252 -11.929 24.829 1.00 59.22 213 ASN A CA 1
ATOM 1639 C C . ASN A 1 213 ? -4.305 -10.932 24.116 1.00 59.22 213 ASN A C 1
ATOM 1641 O O . ASN A 1 213 ? -3.310 -11.343 23.516 1.00 59.22 213 ASN A O 1
ATOM 1645 N N . SER A 1 214 ? -4.628 -9.633 24.114 1.00 63.62 214 SER A N 1
ATOM 1646 C CA . SER A 1 214 ? -3.831 -8.618 23.448 1.00 63.62 214 SER A CA 1
ATOM 1647 C C . SER A 1 214 ? -2.551 -8.391 24.258 1.00 63.62 214 SER A C 1
ATOM 1649 O O . SER A 1 214 ? -2.624 -8.092 25.453 1.00 63.62 214 SER A O 1
ATOM 1651 N N . PRO A 1 215 ? -1.367 -8.574 23.655 1.00 70.00 215 PRO A N 1
ATOM 1652 C CA . PRO A 1 215 ? -0.108 -8.363 24.349 1.00 70.00 215 PRO A CA 1
ATOM 1653 C C . PRO A 1 215 ? 0.010 -6.906 24.798 1.00 70.00 215 PRO A C 1
ATOM 1655 O O . PRO A 1 215 ? -0.426 -5.990 24.099 1.00 70.00 215 PRO A O 1
ATOM 1658 N N . ARG A 1 216 ? 0.647 -6.695 25.954 1.00 79.00 216 ARG A N 1
ATOM 1659 C CA . ARG A 1 216 ? 0.974 -5.356 26.449 1.00 79.00 216 ARG A CA 1
ATOM 1660 C C . ARG A 1 216 ? 1.771 -4.597 25.385 1.00 79.00 216 ARG A C 1
ATOM 1662 O O . ARG A 1 216 ? 2.776 -5.110 24.890 1.00 79.00 216 ARG A O 1
ATOM 1669 N N . ASN A 1 217 ? 1.343 -3.382 25.066 1.00 83.56 217 ASN A N 1
ATOM 1670 C CA . ASN A 1 217 ? 1.838 -2.543 23.978 1.00 83.56 217 ASN A CA 1
ATOM 1671 C C . ASN A 1 217 ? 1.632 -3.122 22.563 1.00 83.56 217 ASN A C 1
ATOM 1673 O O . ASN A 1 217 ? 2.384 -2.793 21.641 1.00 83.56 217 ASN A O 1
ATOM 1677 N N . GLY A 1 218 ? 0.613 -3.960 22.352 1.00 85.81 218 GLY A N 1
ATOM 1678 C CA . GLY A 1 218 ? 0.306 -4.552 21.044 1.00 85.81 218 GLY A CA 1
ATOM 1679 C C . GLY A 1 218 ? 0.013 -3.513 19.954 1.00 85.81 218 GLY A C 1
ATOM 1680 O O . GLY A 1 218 ? 0.316 -3.737 18.78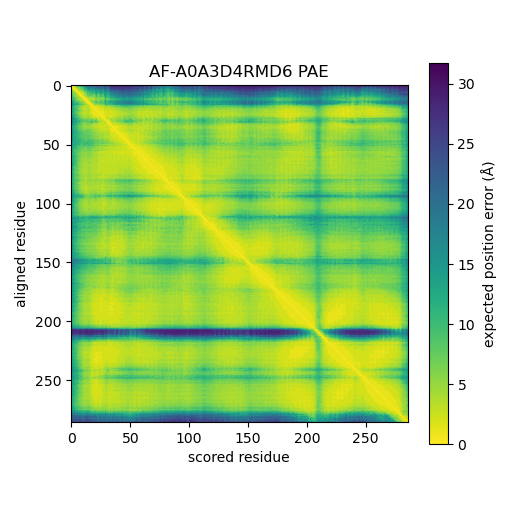3 1.00 85.81 218 GLY A O 1
ATOM 1681 N N . TYR A 1 219 ? -0.481 -2.330 20.335 1.00 91.62 219 TYR A N 1
ATOM 1682 C CA . TYR A 1 219 ? -0.704 -1.204 19.419 1.00 91.62 219 TYR A CA 1
ATOM 1683 C C . TYR A 1 219 ? 0.581 -0.682 18.751 1.00 91.62 219 TYR A C 1
ATOM 1685 O O . TYR A 1 219 ? 0.500 -0.019 17.717 1.00 91.62 219 TYR A O 1
ATOM 1693 N N . LEU A 1 220 ? 1.773 -0.986 19.289 1.00 93.94 220 LEU A N 1
ATOM 1694 C CA . LEU A 1 220 ? 3.048 -0.596 18.673 1.00 93.94 220 LEU A CA 1
ATOM 1695 C C . LEU A 1 220 ? 3.264 -1.246 17.303 1.00 93.94 220 LEU A C 1
ATOM 1697 O O . LEU A 1 220 ? 3.908 -0.642 16.443 1.00 93.94 220 LEU A O 1
ATOM 1701 N N . ILE A 1 221 ? 2.685 -2.434 17.089 1.00 92.75 221 ILE A N 1
ATOM 1702 C CA . ILE A 1 221 ? 2.770 -3.178 15.826 1.00 92.75 221 ILE A CA 1
ATOM 1703 C C . ILE A 1 221 ? 2.175 -2.363 14.673 1.00 92.75 221 ILE A C 1
ATOM 1705 O O . ILE A 1 221 ? 2.675 -2.441 13.557 1.00 92.75 221 ILE A O 1
ATOM 1709 N N . SER A 1 222 ? 1.145 -1.553 14.932 1.00 94.81 222 SER A N 1
ATOM 1710 C CA . SER A 1 222 ? 0.568 -0.649 13.934 1.00 94.81 222 SER A CA 1
ATOM 1711 C C . SER A 1 222 ? 1.080 0.787 14.056 1.00 94.81 222 SER A C 1
ATOM 1713 O O . SER A 1 222 ? 1.193 1.456 13.033 1.00 94.81 222 SER A O 1
ATOM 1715 N N . LEU A 1 223 ? 1.429 1.265 15.258 1.00 96.88 223 LEU A N 1
ATOM 17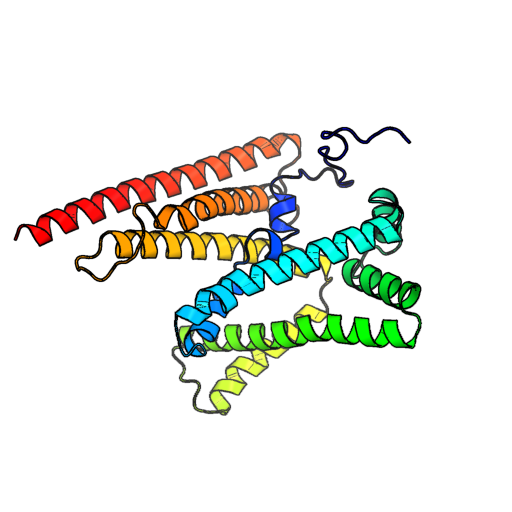16 C CA . LEU A 1 223 ? 1.867 2.651 15.471 1.00 96.88 223 LEU A CA 1
ATOM 1717 C C . LEU A 1 223 ? 3.203 2.954 14.791 1.00 96.88 223 LEU A C 1
ATOM 1719 O O . LEU A 1 223 ? 3.330 3.987 14.139 1.00 96.88 223 LEU A O 1
ATOM 1723 N N . ILE A 1 224 ? 4.200 2.072 14.936 1.00 96.69 224 ILE A N 1
ATOM 1724 C CA . ILE A 1 224 ? 5.528 2.289 14.342 1.00 96.69 224 ILE A CA 1
ATOM 1725 C C . ILE A 1 224 ? 5.408 2.384 12.810 1.00 96.69 224 ILE A C 1
ATOM 1727 O O . ILE A 1 224 ? 5.850 3.390 12.244 1.00 96.69 224 ILE A O 1
ATOM 1731 N N . PRO A 1 225 ? 4.739 1.430 12.129 1.00 95.81 225 PRO A N 1
ATOM 1732 C CA . PRO A 1 225 ? 4.413 1.582 10.720 1.00 95.81 225 PRO A CA 1
ATOM 1733 C C . PRO A 1 225 ? 3.563 2.813 10.394 1.00 95.81 225 PRO A C 1
ATOM 1735 O O . PRO A 1 225 ? 3.808 3.438 9.368 1.00 95.81 225 PRO A O 1
ATOM 1738 N N . ALA A 1 226 ? 2.586 3.193 11.229 1.00 97.38 226 ALA A N 1
ATOM 1739 C CA . ALA A 1 226 ? 1.738 4.364 10.974 1.00 97.38 226 ALA A CA 1
ATOM 1740 C C . ALA A 1 226 ? 2.578 5.642 10.870 1.00 97.38 226 ALA A C 1
ATOM 1742 O O . ALA A 1 226 ? 2.460 6.381 9.895 1.00 97.38 226 ALA A O 1
ATOM 1743 N N . LEU A 1 227 ? 3.472 5.858 11.839 1.00 97.94 227 LEU A N 1
ATOM 1744 C CA . LEU A 1 227 ? 4.387 7.000 11.867 1.00 97.94 227 LEU A CA 1
ATOM 1745 C C . LEU A 1 227 ? 5.308 7.002 10.647 1.00 97.94 227 LEU A C 1
ATOM 1747 O O . LEU A 1 227 ? 5.448 8.020 9.968 1.00 97.94 227 LEU A O 1
ATOM 1751 N N . PHE A 1 228 ? 5.895 5.846 10.335 1.00 96.75 228 PHE A N 1
ATOM 1752 C CA . PHE A 1 228 ? 6.757 5.693 9.170 1.00 96.75 228 PHE A CA 1
ATOM 1753 C C . PHE A 1 228 ? 6.012 6.009 7.865 1.00 96.75 228 PHE A C 1
ATOM 1755 O O . PHE A 1 228 ? 6.501 6.786 7.046 1.00 96.75 228 PHE A O 1
ATOM 1762 N N . MET A 1 229 ? 4.797 5.485 7.692 1.00 96.50 229 MET A N 1
ATOM 1763 C CA . MET A 1 229 ? 4.006 5.701 6.482 1.00 96.50 229 MET A CA 1
ATOM 1764 C C . MET A 1 229 ? 3.455 7.119 6.356 1.00 96.50 229 MET A C 1
ATOM 1766 O O . MET A 1 229 ? 3.343 7.627 5.236 1.00 96.50 229 MET A O 1
ATOM 1770 N N . THR A 1 230 ? 3.161 7.789 7.472 1.00 97.19 230 THR A N 1
ATOM 1771 C CA . THR A 1 230 ? 2.873 9.229 7.485 1.00 97.19 230 THR A CA 1
ATOM 1772 C C . THR A 1 230 ? 4.075 10.018 6.966 1.00 97.19 230 THR A C 1
ATOM 1774 O O . THR A 1 230 ? 3.914 10.865 6.086 1.00 97.19 230 THR A O 1
ATOM 1777 N N . MET A 1 231 ? 5.281 9.693 7.436 1.00 97.06 231 MET A N 1
ATOM 1778 C CA . MET A 1 231 ? 6.512 10.351 7.003 1.00 97.06 231 MET A CA 1
ATOM 1779 C C . MET A 1 231 ? 6.818 10.083 5.520 1.00 97.06 231 MET A C 1
ATOM 1781 O O . MET A 1 231 ? 7.148 11.016 4.786 1.00 97.06 231 MET A O 1
ATOM 1785 N N . VAL A 1 232 ? 6.647 8.841 5.050 1.00 96.31 232 VAL A N 1
ATOM 1786 C CA . VAL A 1 232 ? 6.784 8.461 3.630 1.00 96.31 232 VAL A CA 1
ATOM 1787 C C . VAL A 1 232 ? 5.802 9.242 2.759 1.00 96.31 232 VAL A C 1
ATOM 1789 O O . VAL A 1 232 ? 6.220 9.908 1.813 1.00 96.31 232 VAL A O 1
ATOM 1792 N N . SER A 1 233 ? 4.509 9.203 3.090 1.00 95.69 233 SER A N 1
ATOM 1793 C CA . SER A 1 233 ? 3.453 9.811 2.267 1.00 95.69 233 SER A CA 1
ATOM 1794 C C . SER A 1 233 ? 3.558 11.338 2.243 1.00 95.69 233 SER A C 1
ATOM 1796 O O . SER A 1 233 ? 3.411 11.950 1.182 1.00 95.69 233 SER A O 1
ATOM 1798 N N . GLY A 1 234 ? 3.868 11.947 3.394 1.00 95.69 234 GLY A N 1
ATOM 1799 C CA . GLY A 1 234 ? 4.082 13.387 3.527 1.00 95.69 234 GLY A CA 1
ATOM 1800 C C . GLY A 1 234 ? 5.343 13.864 2.808 1.00 95.69 234 GLY A C 1
ATOM 1801 O O . GLY A 1 234 ? 5.316 14.881 2.123 1.00 95.69 234 GLY A O 1
ATOM 1802 N N . SER A 1 235 ? 6.441 13.111 2.890 1.00 95.69 235 SER A N 1
ATOM 1803 C CA . SER A 1 235 ? 7.662 13.457 2.152 1.00 95.69 235 SER A CA 1
ATOM 1804 C C . SER A 1 235 ? 7.450 13.306 0.646 1.00 95.69 235 SER A C 1
ATOM 1806 O O . SER A 1 235 ? 7.930 14.128 -0.132 1.00 95.69 235 SER A O 1
ATOM 1808 N N . TYR A 1 236 ? 6.714 12.271 0.223 1.00 94.56 236 TYR A N 1
ATOM 1809 C CA . TYR A 1 236 ? 6.484 11.984 -1.191 1.00 94.56 236 TYR A CA 1
ATOM 1810 C C . TYR A 1 236 ? 5.702 13.100 -1.867 1.00 94.56 236 TYR A C 1
ATOM 1812 O O . TYR A 1 236 ? 6.149 13.607 -2.888 1.00 94.56 236 TYR A O 1
ATOM 1820 N N . ILE A 1 237 ? 4.587 13.543 -1.280 1.00 94.25 237 ILE A N 1
ATOM 1821 C CA . ILE A 1 237 ? 3.759 14.588 -1.899 1.00 94.25 237 ILE A CA 1
ATOM 1822 C C . ILE A 1 237 ? 4.500 15.928 -2.031 1.00 94.25 237 ILE A C 1
ATOM 1824 O O . ILE A 1 237 ? 4.171 16.736 -2.892 1.00 94.25 237 ILE A O 1
ATOM 1828 N N . LEU A 1 238 ? 5.527 16.168 -1.214 1.00 94.06 238 LEU A N 1
ATOM 1829 C CA . LEU A 1 238 ? 6.337 17.384 -1.285 1.00 94.06 238 LEU A CA 1
ATOM 1830 C C . LEU A 1 238 ? 7.472 17.266 -2.318 1.00 94.06 238 LEU A C 1
ATOM 1832 O O . LEU A 1 238 ? 7.841 18.258 -2.940 1.00 94.06 238 LEU A O 1
ATOM 1836 N N . ILE A 1 239 ? 8.027 16.069 -2.518 1.00 92.31 239 ILE A N 1
ATOM 1837 C CA . ILE A 1 239 ? 9.240 15.848 -3.328 1.00 92.31 239 ILE A CA 1
ATOM 1838 C C . ILE A 1 239 ? 8.932 15.318 -4.732 1.00 92.31 239 ILE A C 1
ATOM 1840 O O . ILE A 1 239 ? 9.672 15.617 -5.669 1.00 92.31 239 ILE A O 1
ATOM 1844 N N . ALA A 1 240 ? 7.886 14.507 -4.881 1.00 90.00 240 ALA A N 1
ATOM 1845 C CA . ALA A 1 240 ? 7.577 13.826 -6.128 1.00 90.00 240 ALA A CA 1
ATOM 1846 C C . ALA A 1 240 ? 7.135 14.814 -7.228 1.00 90.00 240 ALA A C 1
ATOM 1848 O O . ALA A 1 240 ? 6.502 15.828 -6.915 1.00 90.00 240 ALA A O 1
ATOM 1849 N N . PRO A 1 241 ? 7.404 14.509 -8.514 1.00 86.44 241 PRO A N 1
ATOM 1850 C CA . PRO A 1 241 ? 7.063 15.393 -9.633 1.00 86.44 241 PRO A CA 1
ATOM 1851 C C . PRO A 1 241 ? 5.567 15.716 -9.778 1.00 86.44 241 PRO A C 1
ATOM 1853 O O . PRO A 1 241 ? 5.217 16.809 -10.204 1.00 86.44 241 PRO A O 1
ATOM 1856 N N . GLU A 1 242 ? 4.682 14.777 -9.440 1.00 85.69 242 GLU A N 1
ATOM 1857 C CA . GLU A 1 242 ? 3.216 14.956 -9.409 1.00 85.69 242 GLU A CA 1
ATOM 1858 C C . GLU A 1 242 ? 2.704 15.722 -8.186 1.00 85.69 242 GLU A C 1
ATOM 1860 O O . GLU A 1 242 ? 1.530 16.083 -8.140 1.00 85.69 242 GLU A O 1
ATOM 1865 N N . GLY A 1 243 ? 3.550 15.882 -7.169 1.00 89.06 243 GLY A N 1
ATOM 1866 C CA . GLY A 1 243 ? 3.227 16.596 -5.947 1.00 89.06 243 GLY A CA 1
ATOM 1867 C C . GLY A 1 243 ? 3.588 18.073 -6.062 1.00 89.06 243 GLY A C 1
ATOM 1868 O O . GLY A 1 243 ? 3.378 18.709 -7.091 1.00 89.06 243 GLY A O 1
ATOM 1869 N N . LEU A 1 244 ? 4.184 18.626 -5.005 1.00 91.25 244 LEU A N 1
ATOM 1870 C CA . LEU A 1 244 ? 4.714 19.995 -5.026 1.00 91.25 244 LEU A CA 1
ATOM 1871 C C . LEU A 1 244 ? 6.053 20.119 -5.767 1.00 91.25 244 LEU A C 1
ATOM 1873 O O . LEU A 1 244 ? 6.531 21.238 -5.945 1.00 91.25 244 LEU A O 1
ATOM 1877 N N . ASN A 1 245 ? 6.650 18.995 -6.183 1.00 92.44 245 ASN A N 1
ATOM 1878 C CA . ASN A 1 245 ? 7.873 18.936 -6.981 1.00 92.44 245 ASN A CA 1
ATOM 1879 C C . ASN A 1 245 ? 8.992 19.849 -6.443 1.00 92.44 245 ASN A C 1
ATOM 1881 O O . ASN A 1 245 ? 9.580 20.645 -7.182 1.00 92.44 245 ASN A O 1
ATOM 1885 N N . LEU A 1 246 ? 9.265 19.775 -5.132 1.00 91.06 246 LEU A N 1
ATOM 1886 C CA . LEU A 1 246 ? 10.290 20.615 -4.518 1.00 91.06 246 LEU A CA 1
ATOM 1887 C C . LEU A 1 246 ? 11.654 20.407 -5.208 1.00 91.06 246 LEU A C 1
ATOM 1889 O O . LEU A 1 246 ? 12.122 19.263 -5.320 1.00 91.06 246 LEU A O 1
ATOM 1893 N N . PRO A 1 247 ? 12.339 21.497 -5.615 1.00 90.00 247 PRO A N 1
ATOM 1894 C CA . PRO A 1 247 ? 13.665 21.411 -6.214 1.00 90.00 247 PRO A CA 1
ATOM 1895 C C . PRO A 1 247 ? 14.650 20.687 -5.298 1.00 90.00 247 PRO A C 1
ATOM 1897 O O . PRO A 1 247 ? 14.526 20.746 -4.075 1.00 90.00 247 PRO A O 1
ATOM 1900 N N . VAL A 1 248 ? 15.680 20.062 -5.876 1.00 86.69 248 VAL A N 1
ATOM 1901 C CA . VAL A 1 248 ? 16.661 19.233 -5.145 1.00 86.69 248 VAL A CA 1
ATOM 1902 C C . VAL A 1 248 ? 17.210 19.931 -3.891 1.00 86.69 248 VAL A C 1
ATOM 1904 O O . VAL A 1 248 ? 17.225 19.324 -2.822 1.00 86.69 248 VAL A O 1
ATOM 1907 N N . GLY A 1 249 ? 17.573 21.215 -3.991 1.00 88.19 249 GLY A N 1
ATOM 1908 C CA . GLY A 1 249 ? 18.098 22.006 -2.868 1.00 88.19 249 GLY A CA 1
ATOM 1909 C C . GLY A 1 249 ? 17.093 22.304 -1.745 1.00 88.19 249 GLY A C 1
ATOM 1910 O O . GLY A 1 249 ? 17.502 22.641 -0.641 1.00 88.19 249 GLY A O 1
ATOM 1911 N N . TRP A 1 250 ? 15.792 22.140 -1.996 1.00 91.12 250 TRP A N 1
ATOM 1912 C CA . TRP A 1 250 ? 14.701 22.389 -1.046 1.00 91.12 250 TRP A CA 1
ATOM 1913 C C . TRP A 1 250 ? 14.038 21.108 -0.531 1.00 91.12 250 TRP A C 1
ATOM 1915 O O . TRP A 1 250 ? 13.148 21.175 0.314 1.00 91.12 250 TRP A O 1
ATOM 1925 N N . ARG A 1 251 ? 14.473 19.921 -0.973 1.00 90.56 251 ARG A N 1
ATOM 1926 C CA . ARG A 1 251 ? 13.886 18.642 -0.529 1.00 90.56 251 ARG A CA 1
ATOM 1927 C C . ARG A 1 251 ? 13.986 18.421 0.985 1.00 90.56 251 ARG A C 1
ATOM 1929 O O . ARG A 1 251 ? 13.115 17.771 1.554 1.00 90.56 251 ARG A O 1
ATOM 1936 N N . TRP A 1 252 ? 14.991 19.003 1.648 1.00 92.56 252 TRP A N 1
ATOM 1937 C CA . TRP A 1 252 ? 15.116 18.968 3.111 1.00 92.56 252 TRP A CA 1
ATOM 1938 C C . TRP A 1 252 ? 13.910 19.597 3.820 1.00 92.56 252 TRP A C 1
ATOM 1940 O O . TRP A 1 252 ? 13.494 19.094 4.861 1.00 92.56 252 TRP A O 1
ATOM 1950 N N . LEU A 1 253 ? 13.306 20.639 3.234 1.00 93.50 253 LEU A N 1
ATOM 1951 C CA . LEU A 1 253 ? 12.086 21.254 3.753 1.00 93.50 253 LEU A CA 1
ATOM 1952 C C . LEU A 1 253 ? 10.916 20.270 3.669 1.00 93.50 253 LEU A C 1
ATOM 1954 O O . LEU A 1 253 ? 10.130 20.176 4.606 1.00 93.50 253 LEU A O 1
ATOM 1958 N N . GLY A 1 254 ? 10.845 19.490 2.586 1.00 93.62 254 GLY A N 1
ATOM 1959 C CA . GLY A 1 254 ? 9.873 18.410 2.433 1.00 93.62 254 GLY A CA 1
ATOM 1960 C C . GLY A 1 254 ? 9.955 17.394 3.574 1.00 93.62 254 GLY A C 1
ATOM 1961 O O . GLY A 1 254 ? 8.951 17.090 4.217 1.00 93.62 254 GLY A O 1
ATOM 1962 N N . TYR A 1 255 ? 11.168 16.938 3.894 1.00 95.75 255 TYR A N 1
ATOM 1963 C CA . TYR A 1 255 ? 11.388 16.040 5.030 1.00 95.75 255 TYR A CA 1
ATOM 1964 C C . TYR A 1 255 ? 11.063 16.699 6.372 1.00 95.75 255 TYR A C 1
ATOM 1966 O O . TYR A 1 255 ? 10.439 16.071 7.224 1.00 95.75 255 TYR A O 1
ATOM 1974 N N . ALA A 1 256 ? 11.445 17.962 6.568 1.00 96.50 256 ALA A N 1
ATOM 1975 C CA . ALA A 1 256 ? 11.167 18.683 7.806 1.00 96.50 256 ALA A CA 1
ATOM 1976 C C . ALA A 1 256 ? 9.657 18.828 8.045 1.00 96.50 256 ALA A C 1
ATOM 1978 O O . ALA A 1 256 ? 9.173 18.511 9.129 1.00 96.50 256 ALA A O 1
ATOM 1979 N N . VAL A 1 257 ? 8.895 19.232 7.024 1.00 96.44 257 VAL A N 1
ATOM 1980 C CA . VAL A 1 257 ? 7.434 19.372 7.109 1.00 96.44 257 VAL A CA 1
ATOM 1981 C C . VAL A 1 257 ? 6.774 18.022 7.388 1.00 96.44 257 VAL A C 1
ATOM 1983 O O . VAL A 1 257 ? 5.973 17.918 8.317 1.00 96.44 257 VAL A O 1
ATOM 1986 N N . ALA A 1 258 ? 7.134 16.974 6.643 1.00 96.75 258 ALA A N 1
ATOM 1987 C CA . ALA A 1 258 ? 6.592 15.634 6.864 1.00 96.75 258 ALA A CA 1
ATOM 1988 C C . ALA A 1 258 ? 6.937 15.088 8.264 1.00 96.75 258 ALA A C 1
ATOM 1990 O O . ALA A 1 258 ? 6.092 14.468 8.919 1.00 96.75 258 ALA A O 1
ATOM 1991 N N . GLY A 1 259 ? 8.144 15.377 8.758 1.00 97.62 259 GLY A N 1
ATOM 1992 C CA . GLY A 1 259 ? 8.587 15.029 10.106 1.00 97.62 259 GLY A CA 1
ATOM 1993 C C . GLY A 1 259 ? 7.786 15.759 11.182 1.00 97.62 259 GLY A C 1
ATOM 1994 O O . GLY A 1 259 ? 7.299 15.123 12.115 1.00 97.62 259 GLY A O 1
ATOM 1995 N N . CYS A 1 260 ? 7.566 17.066 11.018 1.00 97.94 260 CYS A N 1
ATOM 1996 C CA . CYS A 1 260 ? 6.729 17.865 11.914 1.00 97.94 260 CYS A CA 1
ATOM 1997 C C . CYS A 1 260 ? 5.285 17.353 11.960 1.00 97.94 260 CYS A C 1
ATOM 1999 O O . CYS A 1 260 ? 4.725 17.223 13.046 1.00 97.94 260 CYS A O 1
ATOM 2001 N N . VAL A 1 261 ? 4.693 17.013 10.810 1.00 97.38 261 VAL A N 1
ATOM 2002 C CA . VAL A 1 261 ? 3.341 16.427 10.745 1.00 97.38 261 VAL A CA 1
ATOM 2003 C C . VAL A 1 261 ? 3.295 15.080 11.467 1.00 97.38 261 VAL A C 1
ATOM 2005 O O . VAL A 1 261 ? 2.394 14.837 12.269 1.00 97.38 261 VAL A O 1
ATOM 2008 N N . THR A 1 262 ? 4.287 14.220 11.233 1.00 98.00 262 THR A N 1
ATOM 2009 C CA . THR A 1 262 ? 4.383 12.905 11.885 1.00 98.00 262 THR A CA 1
ATOM 2010 C C . THR A 1 262 ? 4.508 13.045 13.403 1.00 98.00 262 THR A C 1
ATOM 2012 O O . THR A 1 262 ? 3.796 12.372 14.151 1.00 98.00 262 THR A O 1
ATOM 2015 N N . LEU A 1 263 ? 5.361 13.961 13.870 1.00 98.06 263 LEU A N 1
ATOM 2016 C CA . LEU A 1 263 ? 5.538 14.251 15.290 1.00 98.06 263 LEU A CA 1
ATOM 2017 C C . LEU A 1 263 ? 4.267 14.837 15.913 1.00 98.06 263 LEU A C 1
ATOM 2019 O O . LEU A 1 263 ? 3.875 14.423 17.001 1.00 98.06 263 LEU A O 1
ATOM 2023 N N . ALA A 1 264 ? 3.596 15.760 15.224 1.00 97.94 264 ALA A N 1
ATOM 2024 C CA . ALA A 1 264 ? 2.342 16.335 15.693 1.00 97.94 264 ALA A CA 1
ATOM 2025 C C . ALA A 1 264 ? 1.269 15.251 15.881 1.00 97.94 264 ALA A C 1
ATOM 2027 O O . ALA A 1 264 ? 0.646 15.191 16.939 1.00 97.94 264 ALA A O 1
ATOM 2028 N N . LEU A 1 265 ? 1.106 14.345 14.910 1.00 97.69 265 LEU A N 1
ATOM 2029 C CA . LEU A 1 265 ? 0.166 13.223 15.020 1.00 97.69 265 LEU A CA 1
ATOM 2030 C C . LEU A 1 265 ? 0.535 12.263 16.160 1.00 97.69 265 LEU A C 1
ATOM 2032 O O . LEU A 1 265 ? -0.345 11.826 16.901 1.00 97.69 265 LEU A O 1
ATOM 2036 N N . PHE A 1 266 ? 1.826 11.986 16.360 1.00 98.12 266 PHE A N 1
ATOM 2037 C CA . PHE A 1 266 ? 2.295 11.188 17.495 1.00 98.12 266 PHE A CA 1
ATOM 2038 C C . PHE A 1 266 ? 1.962 11.830 18.846 1.00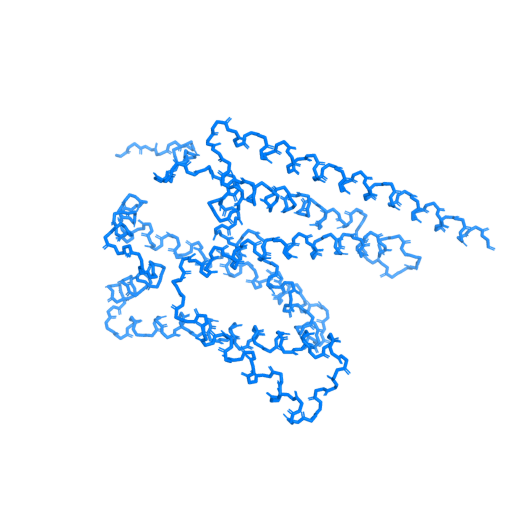 98.12 266 PHE A C 1
ATOM 2040 O O . PHE A 1 266 ? 1.482 11.154 19.758 1.00 98.12 266 PHE A O 1
ATOM 2047 N N . ILE A 1 267 ? 2.188 13.138 18.972 1.00 97.94 267 ILE A N 1
ATOM 2048 C CA . ILE A 1 267 ? 1.882 13.903 20.182 1.00 97.94 267 ILE A CA 1
ATOM 2049 C C . ILE A 1 267 ? 0.372 13.887 20.450 1.00 97.94 267 ILE A C 1
ATOM 2051 O O . ILE A 1 267 ? -0.039 13.591 21.572 1.00 97.94 267 ILE A O 1
ATOM 2055 N N . VAL A 1 268 ? -0.449 14.137 19.424 1.00 97.50 268 VAL A N 1
ATOM 2056 C CA . VAL A 1 268 ? -1.918 14.065 19.516 1.00 97.50 268 VAL A CA 1
ATOM 2057 C C . VAL A 1 268 ? -2.360 12.686 19.998 1.00 97.50 268 VAL A C 1
ATOM 2059 O O . VAL A 1 268 ? -3.152 12.593 20.936 1.00 97.50 268 VAL A O 1
ATOM 2062 N N . PHE A 1 269 ? -1.805 11.616 19.424 1.00 96.88 269 PHE A N 1
ATOM 2063 C CA . PHE A 1 269 ? -2.085 10.256 19.873 1.00 96.88 269 PHE A CA 1
ATOM 2064 C C . PHE A 1 269 ? -1.690 10.039 21.337 1.00 96.88 269 PHE A C 1
ATOM 2066 O O . PHE A 1 269 ? -2.473 9.470 22.089 1.00 96.88 269 PHE A O 1
ATOM 2073 N N . CYS A 1 270 ? -0.522 10.518 21.775 1.00 96.12 270 CYS A N 1
ATOM 2074 C CA . CYS A 1 270 ? -0.078 10.359 23.161 1.00 96.12 270 CYS A CA 1
ATOM 2075 C C . CYS A 1 270 ? -0.980 11.101 24.158 1.00 96.12 270 CYS A C 1
ATOM 2077 O O . CYS A 1 270 ? -1.264 10.567 25.232 1.00 96.12 270 CYS A O 1
ATOM 2079 N N . PHE A 1 271 ? -1.431 12.315 23.827 1.00 96.81 271 PHE A N 1
ATOM 2080 C CA . PHE A 1 271 ? -2.392 13.048 24.657 1.00 96.81 271 PHE A CA 1
ATOM 2081 C C . PHE A 1 271 ? -3.733 12.322 24.724 1.00 96.81 271 PHE A C 1
ATOM 2083 O O . PHE A 1 271 ? -4.233 12.069 25.820 1.00 96.81 271 PHE A O 1
ATOM 2090 N N . TRP A 1 272 ? -4.260 11.914 23.570 1.00 96.25 272 TRP A N 1
ATOM 2091 C CA . TRP A 1 272 ? -5.500 11.149 23.482 1.00 96.25 272 TRP A CA 1
ATOM 2092 C C . TRP A 1 272 ? -5.424 9.824 24.260 1.00 96.25 272 TRP A C 1
ATOM 2094 O O . TRP A 1 272 ? -6.340 9.496 25.009 1.00 96.25 272 TRP A O 1
ATOM 2104 N N . ALA A 1 273 ? -4.321 9.084 24.136 1.00 92.56 273 ALA A N 1
ATOM 2105 C CA . ALA A 1 273 ? -4.095 7.809 24.812 1.00 92.56 273 ALA A CA 1
ATOM 2106 C C . ALA A 1 273 ? -4.076 7.974 26.340 1.00 92.56 273 ALA A C 1
ATOM 2108 O O . ALA A 1 273 ? -4.757 7.237 27.055 1.00 92.56 273 ALA A O 1
ATOM 2109 N N . LYS A 1 274 ? -3.359 8.991 26.842 1.00 90.94 274 LYS A N 1
ATOM 2110 C CA . LYS A 1 274 ? -3.339 9.332 28.274 1.00 90.94 274 LYS A CA 1
ATOM 2111 C C . LYS A 1 274 ? -4.729 9.686 28.794 1.00 90.94 274 LYS A C 1
ATOM 2113 O O . LYS A 1 274 ? -5.128 9.199 29.850 1.00 90.94 274 LYS A O 1
ATOM 2118 N N . GLU A 1 275 ? -5.461 10.517 28.057 1.00 92.25 275 GLU A N 1
ATOM 2119 C CA . GLU A 1 275 ? -6.819 10.908 28.428 1.00 92.25 275 GLU A CA 1
ATOM 2120 C C . GLU A 1 275 ? -7.758 9.694 28.453 1.00 92.25 275 GLU A C 1
ATOM 2122 O O . GLU A 1 275 ? -8.471 9.491 29.437 1.00 92.25 275 GLU A O 1
ATOM 2127 N N . TYR A 1 276 ? -7.706 8.847 27.422 1.00 89.62 276 TYR A N 1
ATOM 2128 C CA . TYR A 1 276 ? -8.498 7.622 27.335 1.00 89.62 276 TYR A CA 1
ATOM 2129 C C . TYR A 1 276 ? -8.242 6.699 28.529 1.00 89.62 276 TYR A C 1
ATOM 2131 O O . TYR A 1 276 ? -9.195 6.310 29.201 1.00 89.62 276 TYR A O 1
ATOM 2139 N N . ALA A 1 277 ? -6.973 6.413 28.839 1.00 86.12 277 ALA A N 1
ATOM 2140 C CA . ALA A 1 277 ? -6.605 5.589 29.987 1.00 86.12 277 ALA A CA 1
ATOM 2141 C C . ALA A 1 277 ? -7.087 6.200 31.316 1.00 86.12 277 ALA A C 1
ATOM 2143 O O . ALA A 1 277 ? -7.614 5.483 32.164 1.00 86.12 277 ALA A O 1
ATOM 2144 N N . SER A 1 278 ? -6.976 7.524 31.488 1.00 84.06 278 SER A N 1
ATOM 2145 C CA . SER A 1 278 ? -7.417 8.194 32.719 1.00 84.06 278 SER A CA 1
ATOM 2146 C C . SER A 1 278 ? -8.928 8.089 32.957 1.00 84.06 278 SER A C 1
ATOM 2148 O O . SER A 1 278 ? -9.344 7.742 34.061 1.00 84.06 278 SER A O 1
ATOM 2150 N N . ARG A 1 279 ? -9.757 8.308 31.926 1.00 83.00 279 ARG A N 1
ATOM 2151 C CA . ARG A 1 279 ? -11.226 8.202 32.021 1.00 83.00 279 ARG A CA 1
ATOM 2152 C C . ARG A 1 279 ? -11.652 6.786 32.403 1.00 83.00 279 ARG A C 1
ATOM 2154 O O . ARG A 1 279 ? -12.461 6.599 33.302 1.00 83.00 279 ARG A O 1
ATOM 2161 N N . LYS A 1 280 ? -11.003 5.800 31.790 1.00 72.19 280 LYS A N 1
ATOM 2162 C CA . LYS A 1 280 ? -11.191 4.376 32.061 1.00 72.19 280 LYS A CA 1
ATOM 2163 C C . LYS A 1 280 ? -10.928 4.010 33.528 1.00 72.19 280 LYS A C 1
ATOM 2165 O O . LYS A 1 280 ? -11.755 3.361 34.154 1.00 72.19 280 LYS A O 1
ATOM 2170 N N . THR A 1 281 ? -9.838 4.516 34.112 1.00 67.81 281 THR A N 1
ATOM 2171 C CA . THR A 1 281 ? -9.539 4.286 35.539 1.00 67.81 281 THR A CA 1
ATOM 2172 C C . THR A 1 281 ? -10.521 4.954 36.504 1.00 67.81 281 THR A C 1
ATOM 2174 O O . THR A 1 281 ? -10.583 4.554 37.664 1.00 67.81 281 THR A O 1
ATOM 2177 N N . VAL A 1 282 ? -11.246 5.989 36.067 1.00 67.00 282 VAL A N 1
ATOM 2178 C CA . VAL A 1 282 ? -12.297 6.632 36.871 1.00 67.00 282 VAL A CA 1
ATOM 2179 C C . VAL A 1 282 ? -13.576 5.802 36.816 1.00 67.00 282 VAL A C 1
ATOM 2181 O O . VAL A 1 282 ? -14.138 5.529 37.871 1.00 67.00 282 VAL A O 1
ATOM 2184 N N . ASP A 1 283 ? -13.978 5.346 35.628 1.00 66.69 283 ASP A N 1
ATOM 2185 C CA . ASP A 1 283 ? -15.157 4.485 35.450 1.00 66.69 283 ASP A CA 1
ATOM 2186 C C . ASP A 1 283 ? -15.014 3.138 36.184 1.00 66.69 283 ASP A C 1
ATOM 2188 O O . ASP A 1 283 ? -15.991 2.636 36.719 1.00 66.69 283 ASP A O 1
ATOM 2192 N N . GLU A 1 284 ? -13.804 2.572 36.276 1.00 59.28 284 GLU A N 1
ATOM 2193 C CA . GLU A 1 284 ? -13.525 1.344 37.048 1.00 59.28 284 GLU A CA 1
ATOM 2194 C C . GLU A 1 284 ? -13.562 1.539 38.581 1.00 59.28 284 GLU A C 1
ATOM 2196 O O . GLU A 1 284 ? -13.598 0.558 39.327 1.00 59.28 284 GLU A O 1
ATOM 2201 N N . ARG A 1 285 ? -13.499 2.786 39.073 1.00 58.00 285 ARG A N 1
ATOM 2202 C CA . ARG A 1 285 ? -13.516 3.122 40.513 1.00 58.00 285 ARG A CA 1
ATOM 2203 C C . ARG A 1 285 ? -14.898 3.526 41.037 1.00 58.00 285 ARG A C 1
ATOM 2205 O O . ARG A 1 285 ? -15.037 3.650 42.256 1.00 58.00 285 ARG A O 1
ATOM 2212 N N . LEU A 1 286 ? -15.854 3.792 40.146 1.00 52.31 286 LEU A N 1
ATOM 2213 C CA . LEU A 1 286 ? -17.249 4.129 40.453 1.00 52.31 286 LEU A CA 1
ATOM 2214 C C . LEU A 1 286 ? -18.121 2.869 40.448 1.00 52.31 286 LEU A C 1
ATOM 2216 O O . LEU A 1 286 ? -19.063 2.834 41.270 1.00 52.31 286 LEU A O 1
#